Protein AF-A0A5C4W4Q2-F1 (afdb_monomer)

Organism: NCBI:txid2219224

Solvent-accessible surface area (backbone atoms only — not comparable to full-atom values): 17121 Å² total; per-residue (Å²): 131,69,84,85,73,40,44,34,45,68,56,47,51,42,55,69,70,58,78,49,59,73,70,58,32,53,52,50,44,52,53,47,51,49,31,63,73,34,73,90,32,44,30,98,62,47,50,54,53,57,42,50,51,50,42,32,52,52,28,44,76,69,68,39,45,71,60,28,47,52,54,37,54,49,31,57,76,70,64,52,68,39,91,85,56,42,50,58,36,56,40,18,21,54,33,32,65,72,67,40,47,71,60,13,52,52,45,40,51,48,39,54,73,72,68,62,56,49,53,63,39,32,49,52,38,19,51,30,27,39,78,65,69,36,52,69,59,14,47,50,42,30,54,56,43,25,56,49,29,45,77,70,69,37,53,72,45,22,55,57,38,47,57,60,46,54,50,52,39,49,76,71,65,42,72,76,64,74,72,71,77,64,86,57,68,34,67,75,57,88,88,66,69,36,38,19,81,38,64,44,68,72,34,40,53,51,39,37,73,76,40,46,83,62,30,52,80,55,27,93,44,70,66,47,27,48,24,51,53,37,41,53,37,54,50,33,46,75,73,74,44,55,36,29,34,24,58,54,51,51,69,62,52,50,49,50,47,70,78,44,75,81,54,90,55,58,64,64,58,54,69,68,37,74,74,40,66,81,42,58,40,72,63,73,82,58,58,77,38,68,22,78,82,67,76,72,42,38,18,62,81,45,56,55,59,55,54,64,59,92,125

Foldseek 3Di:
DPPVQADAPVLLVCLLVVVDDDPRNVVSLVSLVVVLVDVVRHDPHDDNLSSLVSSLVVCVVVVVLVVSLVSLVVCVVVVPADQPDGSLLVNLLSCVLVVVNVVSVVSLVVCVVVVNDFLSSLQSNLVSCVVSVNLVVSLVSLVVRLVVCVVVVNLVRSVVSLVVNQVSCVVVVNDRPPSPASPDLFDPDPDDFGEHEDEAQVLLVVCCVPPVVVSVVQNNHNLRNLLSVLQRQVVCVVVVTWYKYQYDDNVQLVVQCVVCVPDPDSVVVVVPPPVSVVRIDIQDPPQQDQHPSNPRHGVVVPSNVSNPPDD

Mean predicted aligned error: 15.96 Å

Nearest PDB structures (foldseek):
  6c9m-assembly1_A  TM=3.944E-01  e=2.933E-02  Homo sapiens
  3sf4-assembly1_A  TM=4.362E-01  e=6.704E-02  Homo sapiens
  3sf4-assembly3_C  TM=3.850E-01  e=4.543E-02  Homo sapiens
  6af0-assembly1_A  TM=3.203E-01  e=1.144E-01  Thermothelomyces thermophilus ATCC 42464
  8pkp-assembly1_O  TM=4.207E-01  e=2.883E-01  Homo sapiens

pLDDT: mean 82.1, std 14.52, range [30.02, 96.69]

Secondary structure (DSSP, 8-state):
--GGGSB-HHHHHHHHTT---HHHHHHHHHHHHHHHH-GGGB-TT--HHHHHHHHHHHHHHTT-HHHHHHHHHHHHHTT---TTS-HHHHHHHHHHHTT-HHHHHHHHHHHHHTT---HHHHHHHHHHHHHTT-HHHHHHHHHHHHHHHHHTT-HHHHHHHHHHHHHHHHHTT----S----S-S-B--SSS--EEEE--HHHHHHHHHH-HHHHHHH-SSHHHHHHHHHHHHHHHHHHT---EEEE--HHHHHHHHHH-TT-S-HHHHHHT-GGGGGG-EE----TTSBPTTS-SSBGGGTGGGTSS---

Structure (mmCIF, N/CA/C/O backbone):
data_AF-A0A5C4W4Q2-F1
#
_entry.id   AF-A0A5C4W4Q2-F1
#
loop_
_atom_site.group_PDB
_atom_site.id
_atom_site.type_symbol
_atom_site.label_atom_id
_atom_site.label_alt_id
_atom_site.label_comp_id
_atom_site.label_asym_id
_atom_site.label_entity_id
_atom_site.label_seq_id
_atom_site.pdbx_PDB_ins_code
_atom_site.Cartn_x
_atom_site.Cartn_y
_atom_site.Cartn_z
_atom_site.occupancy
_atom_site.B_iso_or_equiv
_atom_site.auth_seq_id
_atom_site.auth_comp_id
_atom_site.auth_asym_id
_atom_site.auth_atom_id
_atom_site.pdbx_PDB_model_num
ATOM 1 N N . MET A 1 1 ? 24.909 1.056 -36.116 1.00 47.06 1 MET A N 1
ATOM 2 C CA . MET A 1 1 ? 23.453 1.008 -35.876 1.00 47.06 1 MET A CA 1
ATOM 3 C C . MET A 1 1 ? 23.044 2.402 -35.449 1.00 47.06 1 MET A C 1
ATOM 5 O O . MET A 1 1 ? 23.656 2.933 -34.534 1.00 47.06 1 MET A O 1
ATOM 9 N N . THR A 1 2 ? 22.157 3.051 -36.197 1.00 41.31 2 THR A N 1
ATOM 10 C CA . THR A 1 2 ? 21.644 4.389 -35.868 1.00 41.31 2 THR A CA 1
ATOM 11 C C . THR A 1 2 ? 20.906 4.341 -34.529 1.00 41.31 2 THR A C 1
ATOM 13 O O . THR A 1 2 ? 20.242 3.351 -34.227 1.00 41.31 2 THR A O 1
ATOM 16 N N . SER A 1 3 ? 21.038 5.401 -33.727 1.00 51.25 3 SER A N 1
ATOM 17 C CA . SER A 1 3 ? 20.489 5.504 -32.364 1.00 51.25 3 SER A CA 1
ATOM 18 C C . SER A 1 3 ? 18.958 5.344 -32.282 1.00 51.25 3 SER A C 1
ATOM 20 O O . SER A 1 3 ? 18.440 5.164 -31.187 1.00 51.25 3 SER A O 1
ATOM 22 N N . ASP A 1 4 ? 18.261 5.352 -33.426 1.00 61.88 4 ASP A N 1
ATOM 23 C CA . ASP A 1 4 ? 16.806 5.182 -33.577 1.00 61.88 4 ASP A CA 1
ATOM 24 C C . ASP A 1 4 ? 16.279 3.764 -33.289 1.00 61.88 4 ASP A C 1
ATOM 26 O O . ASP A 1 4 ? 15.079 3.587 -33.095 1.00 61.88 4 ASP A O 1
ATOM 30 N N . ASN A 1 5 ? 17.141 2.739 -33.256 1.00 79.50 5 ASN A N 1
ATOM 31 C CA . ASN A 1 5 ? 16.696 1.348 -33.069 1.00 79.50 5 ASN A CA 1
ATOM 32 C C . ASN A 1 5 ? 16.816 0.828 -31.628 1.00 79.50 5 ASN A C 1
ATOM 34 O O . ASN A 1 5 ? 16.321 -0.262 -31.335 1.00 79.50 5 ASN A O 1
ATOM 38 N N . LEU A 1 6 ? 17.462 1.572 -30.727 1.00 92.94 6 LEU A N 1
ATOM 39 C CA . LEU A 1 6 ? 17.622 1.162 -29.329 1.00 92.94 6 LEU A CA 1
ATOM 40 C C . LEU A 1 6 ? 16.335 1.416 -28.541 1.00 92.94 6 LEU A C 1
ATOM 42 O O . LEU A 1 6 ? 15.623 2.374 -28.818 1.00 92.94 6 LEU A O 1
ATOM 46 N N . VAL A 1 7 ? 16.018 0.556 -27.578 1.00 94.50 7 VAL A N 1
ATOM 47 C CA . VAL A 1 7 ? 14.874 0.725 -26.672 1.00 94.50 7 VAL A CA 1
ATOM 48 C C . VAL A 1 7 ? 15.327 1.495 -25.442 1.00 94.50 7 VAL A C 1
ATOM 50 O O . VAL A 1 7 ? 16.205 1.040 -24.711 1.00 94.50 7 VAL A O 1
ATOM 53 N N . THR A 1 8 ? 14.722 2.650 -25.215 1.00 94.56 8 THR A N 1
ATOM 54 C CA . THR A 1 8 ? 15.001 3.555 -24.094 1.00 94.56 8 THR A CA 1
ATOM 55 C C . THR A 1 8 ? 13.934 3.446 -23.008 1.00 94.56 8 THR A C 1
ATOM 57 O O . THR A 1 8 ? 12.913 2.770 -23.183 1.00 94.56 8 THR A O 1
ATOM 60 N N . ARG A 1 9 ? 14.120 4.148 -21.884 1.00 91.81 9 ARG A N 1
ATOM 61 C CA . ARG A 1 9 ? 13.073 4.258 -20.858 1.00 91.81 9 ARG A CA 1
ATOM 62 C C . ARG A 1 9 ? 11.791 4.879 -21.410 1.00 91.81 9 ARG A C 1
ATOM 64 O O . ARG A 1 9 ? 10.705 4.400 -21.101 1.00 91.81 9 ARG A O 1
ATOM 71 N N . VAL A 1 10 ? 11.923 5.891 -22.265 1.00 90.44 10 VAL A N 1
ATOM 72 C CA . VAL A 1 10 ? 10.795 6.606 -22.881 1.00 90.44 10 VAL A CA 1
ATOM 73 C C . VAL A 1 10 ? 9.946 5.685 -23.759 1.00 90.44 10 VAL A C 1
ATOM 75 O O . VAL A 1 10 ? 8.718 5.808 -23.774 1.00 90.44 10 VAL A O 1
ATOM 78 N N . ASP A 1 11 ? 10.579 4.745 -24.465 1.00 91.25 11 ASP A N 1
ATOM 79 C CA . ASP A 1 11 ? 9.867 3.738 -25.259 1.00 91.25 11 ASP A CA 1
ATOM 80 C C . ASP A 1 11 ? 9.038 2.811 -24.356 1.00 91.25 11 ASP A C 1
ATOM 82 O O . ASP A 1 11 ? 7.865 2.556 -24.639 1.00 91.25 11 ASP A O 1
ATOM 86 N N . ILE A 1 12 ? 9.621 2.355 -23.238 1.00 92.56 12 ILE A N 1
ATOM 87 C CA . ILE A 1 12 ? 8.934 1.498 -22.260 1.00 92.56 12 ILE A CA 1
ATOM 88 C C . ILE A 1 12 ? 7.777 2.256 -21.593 1.00 92.56 12 ILE A C 1
ATOM 90 O O . ILE A 1 12 ? 6.675 1.719 -21.504 1.00 92.56 12 ILE A O 1
ATOM 94 N N . ASP A 1 13 ? 7.992 3.507 -21.170 1.00 88.75 13 ASP A N 1
ATOM 95 C CA . ASP A 1 13 ? 6.950 4.348 -20.568 1.00 88.75 13 ASP A CA 1
ATOM 96 C C . ASP A 1 13 ? 5.807 4.607 -21.567 1.00 88.75 13 ASP A C 1
ATOM 98 O O . ASP A 1 13 ? 4.634 4.544 -21.206 1.00 88.75 13 ASP A O 1
ATOM 102 N N . SER A 1 14 ? 6.124 4.848 -22.845 1.00 87.25 14 SER A N 1
ATOM 103 C CA . SER A 1 14 ? 5.113 5.055 -23.892 1.00 87.25 14 SER A CA 1
ATOM 104 C C . SER A 1 14 ? 4.259 3.809 -24.119 1.00 87.25 14 SER A C 1
ATOM 106 O O . SER A 1 14 ? 3.045 3.926 -24.307 1.00 87.25 14 SER A O 1
ATOM 108 N N . LEU A 1 15 ? 4.874 2.625 -24.057 1.00 87.94 15 LEU A N 1
ATOM 109 C CA . LEU A 1 15 ? 4.155 1.358 -24.090 1.00 87.94 15 LEU A CA 1
ATOM 110 C C . LEU A 1 15 ? 3.283 1.180 -22.838 1.00 87.94 15 LEU A C 1
ATOM 112 O O . LEU A 1 15 ? 2.089 0.921 -22.971 1.00 87.94 15 LEU A O 1
ATOM 116 N N . GLY A 1 16 ? 3.838 1.390 -21.641 1.00 80.94 16 GLY A N 1
ATOM 117 C CA . GLY A 1 16 ? 3.118 1.265 -20.368 1.00 80.94 16 GLY A CA 1
ATOM 118 C C . GLY A 1 16 ? 1.940 2.237 -20.216 1.00 80.94 16 GLY A C 1
ATOM 119 O O . GLY A 1 16 ? 0.928 1.886 -19.622 1.00 80.94 16 GLY A O 1
ATOM 120 N N . MET A 1 17 ? 2.023 3.432 -20.809 1.00 80.81 17 MET A N 1
ATOM 121 C CA . MET A 1 17 ? 0.925 4.410 -20.850 1.00 80.81 17 MET A CA 1
ATOM 122 C C . MET A 1 17 ? -0.171 4.073 -21.877 1.00 80.81 17 MET A C 1
ATOM 124 O O . MET A 1 17 ? -1.108 4.853 -22.038 1.00 80.81 17 MET A O 1
ATOM 128 N N . GLY A 1 18 ? -0.058 2.958 -22.608 1.00 80.31 18 GLY A N 1
ATOM 129 C CA . GLY A 1 18 ? -1.069 2.538 -23.580 1.00 80.31 18 GLY A CA 1
ATOM 130 C C . GLY A 1 18 ? -1.156 3.440 -24.814 1.00 80.31 18 GLY A C 1
ATOM 131 O O . GLY A 1 18 ? -2.222 3.563 -25.411 1.00 80.31 18 GLY A O 1
ATOM 132 N N . ARG A 1 19 ? -0.051 4.085 -25.219 1.00 77.50 19 ARG A N 1
ATOM 133 C CA . ARG A 1 19 ? -0.029 4.980 -26.396 1.00 77.50 19 ARG A CA 1
ATOM 134 C C . ARG A 1 19 ? -0.141 4.251 -27.739 1.00 77.50 19 ARG A C 1
ATOM 136 O O . ARG A 1 19 ? -0.280 4.907 -28.766 1.00 77.50 19 ARG A O 1
ATOM 143 N N . PHE A 1 20 ? -0.078 2.922 -27.731 1.00 79.12 20 PHE A N 1
ATOM 144 C CA . PHE A 1 20 ? -0.176 2.072 -28.914 1.00 79.12 20 PHE A CA 1
ATOM 145 C C . PHE A 1 20 ? -1.441 1.215 -28.863 1.00 79.12 20 PHE A C 1
ATOM 147 O O . PHE A 1 20 ? -1.883 0.807 -27.788 1.00 79.12 20 PHE A O 1
ATOM 154 N N . SER A 1 21 ? -1.985 0.870 -30.030 1.00 79.69 21 SER A N 1
ATOM 155 C CA . SER A 1 21 ? -3.141 -0.025 -30.144 1.00 79.69 21 SER A CA 1
ATOM 156 C C . SER A 1 21 ? -2.949 -1.060 -31.255 1.00 79.69 21 SER A C 1
ATOM 158 O O . SER A 1 21 ? -2.137 -0.871 -32.162 1.00 79.69 21 SER A O 1
ATOM 160 N N . GLY A 1 22 ? -3.666 -2.185 -31.164 1.00 86.00 22 GLY A N 1
ATOM 161 C CA . GLY A 1 22 ? -3.634 -3.248 -32.173 1.00 86.00 22 GLY A CA 1
ATOM 162 C C . GLY A 1 22 ? -2.216 -3.709 -32.529 1.00 86.00 22 GLY A C 1
ATOM 163 O O . GLY A 1 22 ? -1.395 -3.976 -31.653 1.00 86.00 22 GLY A O 1
ATOM 164 N N . THR A 1 23 ? -1.915 -3.755 -33.827 1.00 88.50 23 THR A N 1
ATOM 165 C CA . THR A 1 23 ? -0.632 -4.236 -34.363 1.00 88.50 23 THR A CA 1
ATOM 166 C C . THR A 1 23 ? 0.569 -3.382 -33.957 1.00 88.50 23 THR A C 1
ATOM 168 O O . THR A 1 23 ? 1.680 -3.899 -33.867 1.00 88.50 23 THR A O 1
ATOM 171 N N . GLU A 1 24 ? 0.376 -2.084 -33.706 1.00 87.12 24 GLU A N 1
ATOM 172 C CA . GLU A 1 24 ? 1.461 -1.198 -33.261 1.00 87.12 24 GLU A CA 1
ATOM 173 C C . GLU A 1 24 ? 1.906 -1.547 -31.842 1.00 87.12 24 GLU A C 1
ATOM 175 O O . GLU A 1 24 ? 3.101 -1.597 -31.552 1.00 87.12 24 GLU A O 1
ATOM 180 N N . ARG A 1 25 ? 0.941 -1.860 -30.970 1.00 90.38 25 ARG A N 1
ATOM 181 C CA . ARG A 1 25 ? 1.210 -2.327 -29.608 1.00 90.38 25 ARG A CA 1
ATOM 182 C C . ARG A 1 25 ? 1.940 -3.664 -29.641 1.00 90.38 25 ARG A C 1
ATOM 184 O O . ARG A 1 25 ? 2.934 -3.815 -28.943 1.00 90.38 25 ARG A O 1
ATOM 191 N N . ASP A 1 26 ? 1.512 -4.594 -30.490 1.00 89.62 26 ASP A N 1
ATOM 192 C CA . ASP A 1 26 ? 2.160 -5.904 -30.616 1.00 89.62 26 ASP A CA 1
ATOM 193 C C . ASP A 1 26 ? 3.623 -5.774 -31.081 1.00 89.62 26 ASP A C 1
ATOM 195 O O . ASP A 1 26 ? 4.515 -6.432 -30.538 1.00 89.62 26 ASP A O 1
ATOM 199 N N . ALA A 1 27 ? 3.896 -4.876 -32.036 1.00 91.31 27 ALA A N 1
ATOM 200 C CA . ALA A 1 27 ? 5.253 -4.574 -32.486 1.00 91.31 27 ALA A CA 1
ATOM 201 C C . ALA A 1 27 ? 6.100 -3.911 -31.384 1.00 91.31 27 ALA A C 1
ATOM 203 O O . ALA A 1 27 ? 7.266 -4.270 -31.202 1.00 91.31 27 ALA A O 1
ATOM 204 N N . ALA A 1 28 ? 5.520 -2.982 -30.618 1.00 91.88 28 ALA A N 1
ATOM 205 C CA . ALA A 1 28 ? 6.187 -2.341 -29.488 1.00 91.88 28 ALA A CA 1
ATOM 206 C C . ALA A 1 28 ? 6.522 -3.348 -28.372 1.00 91.88 28 ALA A C 1
ATOM 208 O O . ALA A 1 28 ? 7.656 -3.372 -27.894 1.00 91.88 28 ALA A O 1
ATOM 209 N N . VAL A 1 29 ? 5.586 -4.236 -28.014 1.00 93.56 29 VAL A N 1
ATOM 210 C CA . VAL A 1 29 ? 5.811 -5.321 -27.041 1.00 93.56 29 VAL A CA 1
ATOM 211 C C . VAL A 1 29 ? 6.924 -6.253 -27.520 1.00 93.56 29 VAL A C 1
ATOM 213 O O . VAL A 1 29 ? 7.834 -6.562 -26.752 1.00 93.56 29 VAL A O 1
ATOM 216 N N . ALA A 1 30 ? 6.909 -6.663 -28.793 1.00 93.81 30 ALA A N 1
ATOM 217 C CA . ALA A 1 30 ? 7.957 -7.511 -29.363 1.00 93.81 30 ALA A CA 1
ATOM 218 C C . ALA A 1 30 ? 9.339 -6.839 -29.323 1.00 93.81 30 ALA A C 1
ATOM 220 O O . ALA A 1 30 ? 10.330 -7.485 -28.983 1.00 93.81 30 ALA A O 1
ATOM 221 N N . ARG A 1 31 ? 9.407 -5.534 -29.613 1.00 94.50 31 ARG A N 1
ATOM 222 C CA . ARG A 1 31 ? 10.646 -4.749 -29.533 1.00 94.50 31 ARG A CA 1
ATOM 223 C C . ARG A 1 31 ? 11.168 -4.660 -28.095 1.00 94.50 31 ARG A C 1
ATOM 225 O O . ARG A 1 31 ? 12.364 -4.842 -27.876 1.00 94.50 31 ARG A O 1
ATOM 232 N N . VAL A 1 32 ? 10.291 -4.431 -27.115 1.00 95.19 32 VAL A N 1
ATOM 233 C CA . VAL A 1 32 ? 10.665 -4.407 -25.690 1.00 95.19 32 VAL A CA 1
ATOM 234 C C . VAL A 1 32 ? 11.155 -5.780 -25.226 1.00 95.19 32 VAL A C 1
ATOM 236 O O . VAL A 1 32 ? 12.206 -5.854 -24.593 1.00 95.19 32 VAL A O 1
ATOM 239 N N . LEU A 1 33 ? 10.470 -6.870 -25.590 1.00 94.75 33 LEU A N 1
ATOM 240 C CA . LEU A 1 33 ? 10.911 -8.238 -25.282 1.00 94.75 33 LEU A CA 1
ATOM 241 C C . LEU A 1 33 ? 12.287 -8.549 -25.883 1.00 94.75 33 LEU A C 1
ATOM 243 O O . LEU A 1 33 ? 13.156 -9.064 -25.183 1.00 94.75 33 LEU A O 1
ATOM 247 N N . ALA A 1 34 ? 12.525 -8.163 -27.139 1.00 95.12 34 ALA A N 1
ATOM 248 C CA . ALA A 1 34 ? 13.833 -8.327 -27.765 1.00 95.12 34 ALA A CA 1
ATOM 249 C C . ALA A 1 34 ? 14.935 -7.572 -27.000 1.00 95.12 34 ALA A C 1
ATOM 251 O O . ALA A 1 34 ? 16.019 -8.110 -26.815 1.00 95.12 34 ALA A O 1
ATOM 252 N N . ALA A 1 35 ? 14.663 -6.365 -26.489 1.00 95.38 35 ALA A N 1
ATOM 253 C CA . ALA A 1 35 ? 15.620 -5.619 -25.667 1.00 95.38 35 ALA A CA 1
ATOM 254 C C . ALA A 1 35 ? 15.789 -6.183 -24.243 1.00 95.38 35 ALA A C 1
ATOM 256 O O . ALA A 1 35 ? 16.862 -6.060 -23.644 1.00 95.38 35 ALA A O 1
ATOM 257 N N . VAL A 1 36 ? 14.767 -6.843 -23.687 1.00 93.62 36 VAL A N 1
ATOM 258 C CA . VAL A 1 36 ? 14.908 -7.622 -22.444 1.00 93.62 36 VAL A CA 1
ATOM 259 C C . VAL A 1 36 ? 15.909 -8.766 -22.645 1.00 93.62 36 VAL A C 1
ATOM 261 O O . VAL A 1 36 ? 16.722 -9.012 -21.744 1.00 93.62 36 VAL A O 1
ATOM 264 N N . ASP A 1 37 ? 15.908 -9.393 -23.821 1.00 91.81 37 ASP A N 1
ATOM 265 C CA . ASP A 1 37 ? 16.767 -10.528 -24.177 1.00 91.81 37 ASP A CA 1
ATOM 266 C C . ASP A 1 37 ? 18.175 -10.108 -24.612 1.00 91.81 37 ASP A C 1
ATOM 268 O O . ASP A 1 37 ? 19.162 -10.654 -24.121 1.00 91.81 37 ASP A O 1
ATOM 272 N N . ASP A 1 38 ? 18.281 -9.105 -25.481 1.00 93.69 38 ASP A N 1
ATOM 273 C CA . ASP A 1 38 ? 19.531 -8.693 -26.113 1.00 93.69 38 ASP A CA 1
ATOM 274 C C . ASP A 1 38 ? 20.006 -7.321 -25.594 1.00 93.69 38 ASP A C 1
ATOM 276 O O . ASP A 1 38 ? 19.393 -6.287 -25.886 1.00 93.69 38 ASP A O 1
ATOM 280 N N . PRO A 1 39 ? 21.128 -7.269 -24.848 1.00 93.38 39 PRO A N 1
ATOM 281 C CA . PRO A 1 39 ? 21.738 -6.017 -24.419 1.00 93.38 39 PRO A CA 1
ATOM 282 C C . PRO A 1 39 ? 22.094 -5.054 -25.556 1.00 93.38 39 PRO A C 1
ATOM 284 O O . PRO A 1 39 ? 22.104 -3.847 -25.322 1.00 93.38 39 PRO A O 1
ATOM 287 N N . ALA A 1 40 ? 22.361 -5.546 -26.771 1.00 94.81 40 ALA A N 1
ATOM 288 C CA . ALA A 1 40 ? 22.714 -4.710 -27.919 1.00 94.81 40 ALA A CA 1
ATOM 289 C C . ALA A 1 40 ? 21.551 -3.833 -28.412 1.00 94.81 40 ALA A C 1
ATOM 291 O O . ALA A 1 40 ? 21.775 -2.871 -29.146 1.00 94.81 40 ALA A O 1
ATOM 292 N N . LEU A 1 41 ? 20.318 -4.145 -28.001 1.00 95.69 41 LEU A N 1
ATOM 293 C CA . LEU A 1 41 ? 19.113 -3.393 -28.345 1.00 95.69 41 LEU A CA 1
ATOM 294 C C . LEU A 1 41 ? 18.721 -2.367 -27.271 1.00 95.69 41 LEU A C 1
ATOM 296 O O . LEU A 1 41 ? 17.694 -1.705 -27.408 1.00 95.69 41 LEU A O 1
ATOM 300 N N . ARG A 1 42 ? 19.511 -2.219 -26.201 1.00 95.69 42 ARG A N 1
ATOM 301 C CA . ARG A 1 42 ? 19.195 -1.348 -25.061 1.00 95.69 42 ARG A CA 1
ATOM 302 C C . ARG A 1 42 ? 19.785 0.048 -25.239 1.00 95.69 42 ARG A C 1
ATOM 304 O O . ARG A 1 42 ? 20.969 0.207 -25.527 1.00 95.69 42 ARG A O 1
ATOM 311 N N . GLY A 1 43 ? 18.956 1.061 -25.022 1.00 94.31 43 GLY A N 1
ATOM 312 C CA . GLY A 1 43 ? 19.387 2.437 -24.814 1.00 94.31 43 GLY A CA 1
ATOM 313 C C . GLY A 1 43 ? 20.085 2.605 -23.462 1.00 94.31 43 GLY A C 1
ATOM 314 O O . GLY A 1 43 ? 20.003 1.739 -22.590 1.00 94.31 43 GLY A O 1
ATOM 315 N N . GLY A 1 44 ? 20.779 3.732 -23.279 1.00 90.50 44 GLY A N 1
ATOM 316 C CA . GLY A 1 44 ? 21.580 3.986 -22.073 1.00 90.50 44 GLY A CA 1
ATOM 317 C C . GLY A 1 44 ? 20.776 4.063 -20.767 1.00 90.50 44 GLY A C 1
ATOM 318 O O . GLY A 1 44 ? 21.337 3.847 -19.699 1.00 90.50 44 GLY A O 1
ATOM 319 N N . ASP A 1 45 ? 19.476 4.337 -20.849 1.00 92.06 45 ASP A N 1
ATOM 320 C CA . ASP A 1 45 ? 18.537 4.461 -19.729 1.00 92.06 45 ASP A CA 1
ATOM 321 C C . ASP A 1 45 ? 17.586 3.254 -19.594 1.00 92.06 45 ASP A C 1
ATOM 323 O O . ASP A 1 45 ? 16.600 3.314 -18.859 1.00 92.06 45 ASP A O 1
ATOM 327 N N . PHE A 1 46 ? 17.853 2.149 -20.299 1.00 93.88 46 PHE A N 1
ATOM 328 C CA . PHE A 1 46 ? 16.981 0.977 -20.300 1.00 93.88 46 PHE A CA 1
ATOM 329 C C . PHE A 1 46 ? 16.867 0.330 -18.908 1.00 93.88 46 PHE A C 1
ATOM 331 O O . PHE A 1 46 ? 17.825 -0.233 -18.373 1.00 93.88 46 PHE A O 1
ATOM 338 N N . ASP A 1 47 ? 15.656 0.337 -18.349 1.00 90.69 47 ASP A N 1
ATOM 339 C CA . ASP A 1 47 ? 15.312 -0.346 -17.098 1.00 90.69 47 ASP A CA 1
ATOM 340 C C . ASP A 1 47 ? 14.787 -1.754 -17.415 1.00 90.69 47 ASP A C 1
ATOM 342 O O . ASP A 1 47 ? 13.609 -1.947 -17.723 1.00 90.69 47 ASP A O 1
ATOM 346 N N . ARG A 1 48 ? 15.687 -2.746 -17.369 1.00 91.94 48 ARG A N 1
ATOM 347 C CA . ARG A 1 48 ? 15.374 -4.145 -17.703 1.00 91.94 48 ARG A CA 1
ATOM 348 C C . ARG A 1 48 ? 14.271 -4.745 -16.817 1.00 91.94 48 ARG A C 1
ATOM 350 O O . ARG A 1 48 ? 13.356 -5.339 -17.389 1.00 91.94 48 ARG A O 1
ATOM 357 N N . PRO A 1 49 ? 14.306 -4.614 -15.474 1.00 89.31 49 PRO A N 1
ATOM 358 C CA . PRO A 1 49 ? 13.198 -5.065 -14.637 1.00 89.31 49 PRO A CA 1
ATOM 359 C C . PRO A 1 49 ? 11.855 -4.420 -15.001 1.00 89.31 49 PRO A C 1
ATOM 361 O O . PRO A 1 49 ? 10.849 -5.119 -15.073 1.00 89.31 49 PRO A O 1
ATOM 364 N N . TYR A 1 50 ? 11.816 -3.112 -15.278 1.00 88.69 50 TYR A N 1
ATOM 365 C CA . TYR A 1 50 ? 10.566 -2.457 -15.672 1.00 88.69 50 TYR A CA 1
ATOM 366 C C . TYR A 1 50 ? 10.053 -2.910 -17.040 1.00 88.69 50 TYR A C 1
ATOM 368 O O . TYR A 1 50 ? 8.868 -3.207 -17.175 1.00 88.69 50 TYR A O 1
ATOM 376 N N . ALA A 1 51 ? 10.939 -3.006 -18.034 1.00 93.25 51 ALA A N 1
ATOM 377 C CA . ALA A 1 51 ? 10.612 -3.505 -19.368 1.00 93.25 51 ALA A CA 1
ATOM 378 C C . ALA A 1 51 ? 9.957 -4.891 -19.311 1.00 93.25 51 ALA A C 1
ATOM 380 O O . ALA A 1 51 ? 8.961 -5.143 -19.989 1.00 93.25 51 ALA A O 1
ATOM 381 N N . LEU A 1 52 ? 10.500 -5.772 -18.464 1.00 93.88 52 LEU A N 1
ATOM 382 C CA . LEU A 1 52 ? 9.974 -7.112 -18.243 1.00 93.88 52 LEU A CA 1
ATOM 383 C C . LEU A 1 52 ? 8.560 -7.083 -17.649 1.00 93.88 52 LEU A C 1
ATOM 385 O O . LEU A 1 52 ? 7.698 -7.814 -18.130 1.00 93.88 52 LEU A O 1
ATOM 389 N N . MET A 1 53 ? 8.312 -6.227 -16.654 1.00 90.38 53 MET A N 1
ATOM 390 C CA . MET A 1 53 ? 6.986 -6.074 -16.041 1.00 90.38 53 MET A CA 1
ATOM 391 C C . MET A 1 53 ? 5.949 -5.543 -17.035 1.00 90.38 53 MET A C 1
ATOM 393 O O . MET A 1 53 ? 4.892 -6.146 -17.182 1.00 90.38 53 MET A O 1
ATOM 397 N N . VAL A 1 54 ? 6.279 -4.490 -17.790 1.00 91.62 54 VAL A N 1
ATOM 398 C CA . VAL A 1 54 ? 5.376 -3.938 -18.816 1.00 91.62 54 VAL A CA 1
ATOM 399 C C . VAL A 1 54 ? 5.060 -4.989 -19.882 1.00 91.62 54 VAL A C 1
ATOM 401 O O . VAL A 1 54 ? 3.902 -5.178 -20.246 1.00 91.62 54 VAL A O 1
ATOM 404 N N . ALA A 1 55 ? 6.068 -5.719 -20.367 1.00 93.69 55 ALA A N 1
ATOM 405 C CA . ALA A 1 55 ? 5.846 -6.790 -21.334 1.00 93.69 55 ALA A CA 1
ATOM 406 C C . ALA A 1 55 ? 4.982 -7.926 -20.757 1.00 93.69 55 ALA A C 1
ATOM 408 O O . ALA A 1 55 ? 4.120 -8.451 -21.461 1.00 93.69 55 ALA A O 1
ATOM 409 N N . CYS A 1 56 ? 5.182 -8.286 -19.485 1.00 93.19 56 CYS A N 1
ATOM 410 C CA . CYS A 1 56 ? 4.356 -9.262 -18.777 1.00 93.19 56 CYS A CA 1
ATOM 411 C C . CYS A 1 56 ? 2.882 -8.835 -18.724 1.00 93.19 56 CYS A C 1
ATOM 413 O O . CYS A 1 56 ? 2.011 -9.650 -19.022 1.00 93.19 56 CYS A O 1
ATOM 415 N N . ASP A 1 57 ? 2.601 -7.572 -18.397 1.00 90.12 57 ASP A N 1
ATOM 416 C CA . ASP A 1 57 ? 1.232 -7.052 -18.318 1.00 90.12 57 ASP A CA 1
ATOM 417 C C . ASP A 1 57 ? 0.521 -7.147 -19.675 1.00 90.12 57 ASP A C 1
ATOM 419 O O . ASP A 1 57 ? -0.603 -7.641 -19.756 1.00 90.12 57 ASP A O 1
ATOM 423 N N . PHE A 1 58 ? 1.199 -6.784 -20.769 1.00 91.88 58 PHE A N 1
ATOM 424 C CA . PHE A 1 58 ? 0.627 -6.923 -22.111 1.00 91.88 58 PHE A CA 1
ATOM 425 C C . PHE A 1 58 ? 0.439 -8.381 -22.545 1.00 91.88 58 PHE A C 1
ATOM 427 O O . PHE A 1 58 ? -0.545 -8.691 -23.217 1.00 91.88 58 PHE A O 1
ATOM 434 N N . LEU A 1 59 ? 1.338 -9.291 -22.155 1.00 92.19 59 LEU A N 1
ATOM 435 C CA . LEU A 1 59 ? 1.152 -10.722 -22.401 1.00 92.19 59 LEU A CA 1
ATOM 436 C C . LEU A 1 59 ? -0.084 -11.264 -21.666 1.00 92.19 59 LEU A C 1
ATOM 438 O O . LEU A 1 59 ? -0.834 -12.033 -22.265 1.00 92.19 59 LEU A O 1
ATOM 442 N N . GLU A 1 60 ? -0.329 -10.855 -20.415 1.00 89.81 60 GLU A N 1
ATOM 443 C CA . GLU A 1 60 ? -1.556 -11.219 -19.687 1.00 89.81 60 GLU A CA 1
ATOM 444 C C . GLU A 1 60 ? -2.802 -10.626 -20.358 1.00 89.81 60 GLU A C 1
ATOM 446 O O . GLU A 1 60 ? -3.748 -11.366 -20.620 1.00 89.81 60 GLU A O 1
ATOM 451 N N . MET A 1 61 ? -2.790 -9.331 -20.707 1.00 88.62 61 MET A N 1
ATOM 452 C CA . MET A 1 61 ? -3.913 -8.660 -21.386 1.00 88.62 61 MET A CA 1
ATOM 453 C C . MET A 1 61 ? -4.292 -9.330 -22.714 1.00 88.62 61 MET A C 1
ATOM 455 O O . MET A 1 61 ? -5.463 -9.366 -23.083 1.00 88.62 61 MET A O 1
ATOM 459 N N . ASP A 1 62 ? -3.308 -9.878 -23.426 1.00 89.88 62 ASP A N 1
ATOM 460 C CA . ASP A 1 62 ? -3.500 -10.619 -24.676 1.00 89.88 62 ASP A CA 1
ATOM 461 C C . ASP A 1 62 ? -3.925 -12.085 -24.467 1.00 89.88 62 ASP A C 1
ATOM 463 O O . ASP A 1 62 ? -4.022 -12.846 -25.433 1.00 89.88 62 ASP A O 1
ATOM 467 N N . GLY A 1 63 ? -4.114 -12.524 -23.219 1.00 90.31 63 GLY A N 1
ATOM 468 C CA . GLY A 1 63 ? -4.427 -13.910 -22.868 1.00 90.31 63 GLY A CA 1
ATOM 469 C C . GLY A 1 63 ? -3.253 -14.884 -23.028 1.00 90.31 63 GLY A C 1
ATOM 470 O O . GLY A 1 63 ? -3.431 -16.094 -22.905 1.00 90.31 63 GLY A O 1
ATOM 471 N N . LYS A 1 64 ? -2.032 -14.394 -23.273 1.00 93.25 64 LYS A N 1
ATOM 472 C CA . LYS A 1 64 ? -0.805 -15.196 -23.444 1.00 93.25 64 LYS A CA 1
ATOM 473 C C . LYS A 1 64 ? -0.147 -15.492 -22.088 1.00 93.25 64 LYS A C 1
ATOM 475 O O . LYS A 1 64 ? 1.065 -15.331 -21.931 1.00 93.25 64 LYS A O 1
ATOM 480 N N . VAL A 1 65 ? -0.947 -15.930 -21.113 1.00 94.00 65 VAL A N 1
ATOM 481 C CA . VAL A 1 65 ? -0.538 -16.084 -19.704 1.00 94.00 65 VAL A CA 1
ATOM 482 C C . VAL A 1 65 ? 0.652 -17.036 -19.545 1.00 94.00 65 VAL A C 1
ATOM 484 O O . VAL A 1 65 ? 1.588 -16.719 -18.818 1.00 94.00 65 VAL A O 1
ATOM 487 N N . ASP A 1 66 ? 0.696 -18.142 -20.292 1.00 94.56 66 ASP A N 1
ATOM 488 C CA . ASP A 1 66 ? 1.809 -19.102 -20.210 1.00 94.56 66 ASP A CA 1
ATOM 489 C C . ASP A 1 66 ? 3.160 -18.474 -20.585 1.00 94.56 66 ASP A C 1
ATOM 491 O O . ASP A 1 66 ? 4.179 -18.745 -19.947 1.00 94.56 66 ASP A O 1
ATOM 495 N N . ARG A 1 67 ? 3.173 -17.564 -21.571 1.00 94.12 67 ARG A N 1
ATOM 496 C CA . ARG A 1 67 ? 4.392 -16.833 -21.952 1.00 94.12 67 ARG A CA 1
ATOM 497 C C . ARG A 1 67 ? 4.792 -15.809 -20.893 1.00 94.12 67 ARG A C 1
ATOM 499 O O . ARG A 1 67 ? 5.984 -15.606 -20.676 1.00 94.12 67 ARG A O 1
ATOM 506 N N . ALA A 1 68 ? 3.822 -15.175 -20.233 1.00 95.94 68 ALA A N 1
ATOM 507 C CA . ALA A 1 68 ? 4.088 -14.273 -19.112 1.00 95.94 68 ALA A CA 1
ATOM 508 C C . ALA A 1 68 ? 4.719 -15.032 -17.928 1.00 95.94 68 ALA A C 1
ATOM 510 O O . ALA A 1 68 ? 5.717 -14.587 -17.360 1.00 95.94 68 ALA A O 1
ATOM 511 N N . VAL A 1 69 ? 4.203 -16.224 -17.611 1.00 96.44 69 VAL A N 1
ATOM 512 C CA . VAL A 1 69 ? 4.759 -17.113 -16.579 1.00 96.44 69 VAL A CA 1
ATOM 513 C C . VAL A 1 69 ? 6.188 -17.544 -16.923 1.00 96.44 69 VAL A C 1
ATOM 515 O O . VAL A 1 69 ? 7.070 -17.461 -16.068 1.00 96.44 69 VAL A O 1
ATOM 518 N N . GLU A 1 70 ? 6.450 -17.964 -18.163 1.00 95.38 70 GLU A N 1
ATOM 519 C CA . GLU A 1 70 ? 7.800 -18.327 -18.619 1.00 95.38 70 GLU A CA 1
ATOM 520 C C . GLU A 1 70 ? 8.782 -17.151 -18.479 1.00 95.38 70 GLU A C 1
ATOM 522 O O . GLU A 1 70 ? 9.876 -17.309 -17.927 1.00 95.38 70 GLU A O 1
ATOM 527 N N . LEU A 1 71 ? 8.360 -15.953 -18.901 1.00 95.38 71 LEU A N 1
ATOM 528 C CA . LEU A 1 71 ? 9.152 -14.729 -18.800 1.00 95.38 71 LEU A CA 1
ATOM 529 C C . LEU A 1 71 ? 9.554 -14.424 -17.348 1.00 95.38 71 LEU A C 1
ATOM 531 O O . LEU A 1 71 ? 10.721 -14.130 -17.084 1.00 95.38 71 LEU A O 1
ATOM 535 N N . LEU A 1 72 ? 8.616 -14.531 -16.404 1.00 95.56 72 LEU A N 1
ATOM 536 C CA . LEU A 1 72 ? 8.865 -14.263 -14.985 1.00 95.56 72 LEU A CA 1
ATOM 537 C C . LEU A 1 72 ? 9.699 -15.360 -14.304 1.00 95.56 72 LEU A C 1
ATOM 539 O O . LEU A 1 72 ? 10.533 -15.058 -13.450 1.00 95.56 72 LEU A O 1
ATOM 543 N N . ARG A 1 73 ? 9.543 -16.633 -14.694 1.00 95.62 73 ARG A N 1
ATOM 544 C CA . ARG A 1 73 ? 10.407 -17.728 -14.204 1.00 95.62 73 ARG A CA 1
ATOM 545 C C . ARG A 1 73 ? 11.856 -17.544 -14.644 1.00 95.62 73 ARG A C 1
ATOM 547 O O . ARG A 1 73 ? 12.785 -17.775 -13.864 1.00 95.62 73 ARG A O 1
ATOM 554 N N . ARG A 1 74 ? 12.056 -17.096 -15.884 1.00 94.38 74 ARG A N 1
ATOM 555 C CA . ARG A 1 74 ? 13.384 -16.730 -16.375 1.00 94.38 74 ARG A CA 1
ATOM 556 C C . ARG A 1 74 ? 13.936 -15.524 -15.616 1.00 94.38 74 ARG A C 1
ATOM 558 O O . ARG A 1 74 ? 15.095 -15.560 -15.217 1.00 94.38 74 ARG A O 1
ATOM 565 N N . ALA A 1 75 ? 13.105 -14.513 -15.346 1.00 92.56 75 ALA A N 1
ATOM 566 C CA . ALA A 1 75 ? 13.490 -13.355 -14.536 1.00 92.56 75 ALA A CA 1
ATOM 567 C C . ALA A 1 75 ? 14.038 -13.762 -13.159 1.00 92.56 75 ALA A C 1
ATOM 569 O O . ALA A 1 75 ? 15.078 -13.253 -12.748 1.00 92.56 75 ALA A O 1
ATOM 570 N N . ASP A 1 76 ? 13.390 -14.716 -12.481 1.00 92.31 76 ASP A N 1
ATOM 571 C CA . ASP A 1 76 ? 13.873 -15.257 -11.203 1.00 92.31 76 ASP A CA 1
ATOM 572 C C . ASP A 1 76 ? 15.218 -15.975 -11.345 1.00 92.31 76 ASP A C 1
ATOM 574 O O . ASP A 1 76 ? 16.133 -15.742 -10.558 1.00 92.31 76 ASP A O 1
ATOM 578 N N . THR A 1 77 ? 15.361 -16.809 -12.381 1.00 93.50 77 THR A N 1
ATOM 579 C CA . THR A 1 77 ? 16.602 -17.557 -12.658 1.00 93.50 77 THR A CA 1
ATOM 580 C C . THR A 1 77 ? 17.779 -16.615 -12.915 1.00 93.50 77 THR A C 1
ATOM 582 O O . THR A 1 77 ? 18.895 -16.861 -12.466 1.00 93.50 77 THR A O 1
ATOM 585 N N . GLU A 1 78 ? 17.524 -15.507 -13.607 1.00 91.56 78 GLU A N 1
ATOM 586 C CA . GLU A 1 78 ? 18.503 -14.454 -13.879 1.00 91.56 78 GLU A CA 1
ATOM 587 C C . GLU A 1 78 ? 18.638 -13.437 -12.733 1.00 91.56 78 GLU A C 1
ATOM 589 O O . GLU A 1 78 ? 19.411 -12.483 -12.843 1.00 91.56 78 GLU A O 1
ATOM 594 N N . ASN A 1 79 ? 17.900 -13.628 -11.635 1.00 89.50 79 ASN A N 1
ATOM 595 C CA . ASN A 1 79 ? 17.857 -12.742 -10.476 1.00 89.50 79 ASN A CA 1
ATOM 596 C C . ASN A 1 79 ? 17.561 -11.272 -10.844 1.00 89.50 79 ASN A C 1
ATOM 598 O O . ASN A 1 79 ? 18.157 -10.341 -10.299 1.00 89.50 79 ASN A O 1
ATOM 602 N N . ILE A 1 80 ? 16.641 -11.059 -11.786 1.00 89.12 80 ILE A N 1
ATOM 603 C CA . ILE A 1 80 ? 16.136 -9.734 -12.152 1.00 89.12 80 ILE A CA 1
ATOM 604 C C . ILE A 1 80 ? 15.167 -9.287 -11.055 1.00 89.12 80 ILE A C 1
ATOM 606 O O . ILE A 1 80 ? 14.107 -9.882 -10.878 1.00 89.12 80 ILE A O 1
ATOM 610 N N . ARG A 1 81 ? 15.535 -8.233 -10.322 1.00 83.69 81 ARG A N 1
ATOM 611 C CA . ARG A 1 81 ? 14.778 -7.704 -9.176 1.00 83.69 81 ARG A CA 1
ATOM 612 C C . ARG A 1 81 ? 14.372 -6.259 -9.407 1.00 83.69 81 ARG A C 1
ATOM 614 O O . ARG A 1 81 ? 15.069 -5.526 -10.114 1.00 83.69 81 ARG A O 1
ATOM 621 N N . ARG A 1 82 ? 13.293 -5.825 -8.755 1.00 79.44 82 ARG A N 1
ATOM 622 C CA . ARG A 1 82 ? 12.882 -4.418 -8.759 1.00 79.44 82 ARG A CA 1
ATOM 623 C C . ARG A 1 82 ? 12.272 -4.032 -7.424 1.00 79.44 82 ARG A C 1
ATOM 625 O O . ARG A 1 82 ? 11.308 -4.630 -6.968 1.00 79.44 82 ARG A O 1
ATOM 632 N N . ARG A 1 83 ? 12.813 -2.973 -6.825 1.00 65.69 83 ARG A N 1
ATOM 633 C CA . ARG A 1 83 ? 12.213 -2.363 -5.638 1.00 65.69 83 ARG A CA 1
ATOM 634 C C . ARG A 1 83 ? 10.824 -1.809 -6.000 1.00 65.69 83 ARG A C 1
ATOM 636 O O . ARG A 1 83 ? 10.690 -1.145 -7.027 1.00 65.69 83 ARG A O 1
ATOM 643 N N . ASN A 1 84 ? 9.844 -2.045 -5.132 1.00 61.09 84 ASN A N 1
ATOM 644 C CA . ASN A 1 84 ? 8.442 -1.626 -5.250 1.00 61.09 84 ASN A CA 1
ATOM 645 C C . ASN A 1 84 ? 7.596 -2.317 -6.333 1.00 61.09 84 ASN A C 1
ATOM 647 O O . ASN A 1 84 ? 6.564 -1.775 -6.722 1.00 61.09 84 ASN A O 1
ATOM 651 N N . MET A 1 85 ? 8.065 -3.437 -6.893 1.00 69.88 85 MET A N 1
ATOM 652 C CA . MET A 1 85 ? 7.294 -4.283 -7.810 1.00 69.88 85 MET A CA 1
ATOM 653 C C . MET A 1 85 ? 8.087 -5.564 -8.072 1.00 69.88 85 MET A C 1
ATOM 655 O O . MET A 1 85 ? 8.805 -5.656 -9.072 1.00 69.88 85 MET A O 1
ATOM 659 N N . GLU A 1 86 ? 8.022 -6.532 -7.162 1.00 86.25 86 GLU A N 1
ATOM 660 C CA . GLU A 1 86 ? 8.868 -7.715 -7.273 1.00 86.25 86 GLU A CA 1
ATOM 661 C C . GLU A 1 86 ? 8.312 -8.686 -8.342 1.00 86.25 86 GLU A C 1
ATOM 663 O O . GLU A 1 86 ? 7.171 -9.151 -8.221 1.00 86.25 86 GLU A O 1
ATOM 668 N N . PRO A 1 87 ? 9.089 -9.062 -9.386 1.00 91.38 87 PRO A N 1
ATOM 669 C CA . PRO A 1 87 ? 8.593 -9.937 -10.458 1.00 91.38 87 PRO A CA 1
ATOM 670 C C . PRO A 1 87 ? 8.056 -11.285 -9.957 1.00 91.38 87 PRO A C 1
ATOM 672 O O . PRO A 1 87 ? 7.140 -11.866 -10.540 1.00 91.38 87 PRO A O 1
ATOM 675 N N . LEU A 1 88 ? 8.581 -11.781 -8.834 1.00 93.50 88 LEU A N 1
ATOM 676 C CA . LEU A 1 88 ? 8.078 -12.997 -8.202 1.00 93.50 88 LEU A CA 1
ATOM 677 C C . LEU A 1 88 ? 6.662 -12.876 -7.649 1.00 93.50 88 LEU A C 1
ATOM 679 O O . LEU A 1 88 ? 5.931 -13.865 -7.671 1.00 93.50 88 LEU A O 1
ATOM 683 N N . THR A 1 89 ? 6.258 -11.701 -7.174 1.00 94.44 89 THR A N 1
ATOM 684 C CA . THR A 1 89 ? 4.878 -11.480 -6.740 1.00 94.44 89 THR A CA 1
ATOM 685 C C . THR A 1 89 ? 3.935 -11.593 -7.930 1.00 94.44 89 THR A C 1
ATOM 687 O O . THR A 1 89 ? 2.909 -12.268 -7.848 1.00 94.44 89 THR A O 1
ATOM 690 N N . ARG A 1 90 ? 4.320 -11.019 -9.077 1.00 93.69 90 ARG A N 1
ATOM 691 C CA . ARG A 1 90 ? 3.552 -11.146 -10.321 1.00 93.69 90 ARG A CA 1
ATOM 692 C C . ARG A 1 90 ? 3.445 -12.597 -10.775 1.00 93.69 90 ARG A C 1
ATOM 694 O O . ARG A 1 90 ? 2.366 -13.033 -11.168 1.00 93.69 90 ARG A O 1
ATOM 701 N N . LEU A 1 91 ? 4.531 -13.362 -10.653 1.00 96.25 91 LEU A N 1
ATOM 702 C CA . LEU A 1 91 ? 4.526 -14.793 -10.955 1.00 96.25 91 LEU A CA 1
ATOM 703 C C . LEU A 1 91 ? 3.554 -15.536 -10.036 1.00 96.25 91 LEU A C 1
ATOM 705 O O . LEU A 1 91 ? 2.734 -16.310 -10.520 1.00 96.25 91 LEU A O 1
ATOM 709 N N . ALA A 1 92 ? 3.604 -15.27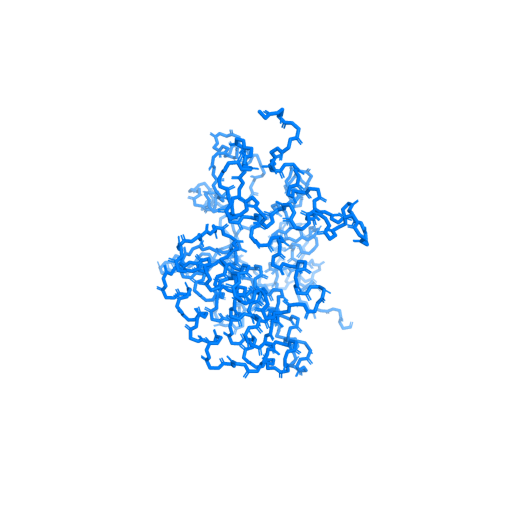3 -8.728 1.00 96.62 92 ALA A N 1
ATOM 710 C CA . ALA A 1 92 ? 2.677 -15.866 -7.772 1.00 96.62 92 ALA A CA 1
ATOM 711 C C . ALA A 1 92 ? 1.213 -15.538 -8.112 1.00 96.62 92 ALA A C 1
ATOM 713 O O . ALA A 1 92 ? 0.383 -16.443 -8.113 1.00 96.62 92 ALA A O 1
ATOM 714 N N . ALA A 1 93 ? 0.908 -14.285 -8.459 1.00 94.88 93 ALA A N 1
ATOM 715 C CA . ALA A 1 93 ? -0.430 -13.857 -8.862 1.00 94.88 93 ALA A CA 1
ATOM 716 C C . ALA A 1 93 ? -0.939 -14.618 -10.102 1.00 94.88 93 ALA A C 1
ATOM 718 O O . ALA A 1 93 ? -2.026 -15.193 -10.062 1.00 94.88 93 ALA A O 1
ATOM 719 N N . LEU A 1 94 ? -0.145 -14.696 -11.178 1.00 95.06 94 LEU A N 1
ATOM 720 C CA . LEU A 1 94 ? -0.540 -15.408 -12.404 1.00 95.06 94 LEU A CA 1
ATOM 721 C C . LEU A 1 94 ? -0.741 -16.910 -12.168 1.00 95.06 94 LEU A C 1
ATOM 723 O O . LEU A 1 94 ? -1.746 -17.474 -12.599 1.00 95.06 94 LEU A O 1
ATOM 727 N N . LEU A 1 95 ? 0.179 -17.554 -11.442 1.00 96.12 95 LEU A N 1
ATOM 728 C CA . LEU A 1 95 ? 0.062 -18.973 -11.094 1.00 96.12 95 LEU A CA 1
ATOM 729 C C . LEU A 1 95 ? -1.193 -19.238 -10.257 1.00 96.12 95 LEU A C 1
ATOM 731 O O . LEU A 1 95 ? -1.845 -20.269 -10.427 1.00 96.12 95 LEU A O 1
ATOM 735 N N . HIS A 1 96 ? -1.556 -18.307 -9.368 1.00 94.00 96 HIS A N 1
ATOM 736 C CA . HIS A 1 96 ? -2.775 -18.428 -8.580 1.00 94.00 96 HIS A CA 1
ATOM 737 C C . HIS A 1 96 ? -4.020 -18.409 -9.474 1.00 94.00 96 HIS A C 1
ATOM 739 O O . HIS A 1 96 ? -4.828 -19.333 -9.385 1.00 94.00 96 HIS A O 1
ATOM 745 N N . LYS A 1 97 ? -4.123 -17.438 -10.393 1.00 88.88 97 LYS A N 1
ATOM 746 C CA . LYS A 1 97 ? -5.235 -17.339 -11.358 1.00 88.88 97 LYS A CA 1
ATOM 747 C C . LYS A 1 97 ? -5.349 -18.569 -12.272 1.00 88.88 97 LYS A C 1
ATOM 749 O O . LYS A 1 97 ? -6.439 -18.916 -12.712 1.00 88.88 97 LYS A O 1
ATOM 754 N N . GLN A 1 98 ? -4.240 -19.270 -12.527 1.00 92.44 98 GLN A N 1
ATOM 755 C CA . GLN A 1 98 ? -4.214 -20.547 -13.260 1.00 92.44 98 GLN A CA 1
ATOM 756 C C . GLN A 1 98 ? -4.569 -21.777 -12.394 1.00 92.44 98 GLN A C 1
ATOM 758 O O . GLN A 1 98 ? -4.510 -22.912 -12.868 1.00 92.44 98 GLN A O 1
ATOM 763 N N . GLY A 1 99 ? -4.912 -21.593 -11.116 1.00 92.88 99 GLY A N 1
ATOM 764 C CA . GLY A 1 99 ? -5.234 -22.677 -10.183 1.00 92.88 99 GLY A CA 1
ATOM 765 C C . GLY A 1 99 ? -4.012 -23.383 -9.582 1.00 92.88 99 GLY A C 1
ATOM 766 O O . GLY A 1 99 ? -4.162 -24.339 -8.817 1.00 92.88 99 GLY A O 1
ATOM 767 N N . GLN A 1 100 ? -2.791 -22.910 -9.851 1.00 95.50 100 GLN A N 1
ATOM 768 C CA . GLN A 1 100 ? -1.541 -23.444 -9.289 1.00 95.50 100 GLN A CA 1
ATOM 769 C C . GLN A 1 100 ? -1.255 -22.864 -7.890 1.00 95.50 100 GLN A C 1
ATOM 771 O O . GLN A 1 100 ? -0.149 -22.429 -7.560 1.00 95.50 100 GLN A O 1
ATOM 776 N N . THR A 1 101 ? -2.270 -22.891 -7.025 1.00 93.31 101 THR A N 1
ATOM 777 C CA . THR A 1 101 ? -2.324 -22.170 -5.740 1.00 93.31 101 THR A CA 1
ATOM 778 C C . THR A 1 101 ? -1.207 -22.541 -4.759 1.00 93.31 101 THR A C 1
ATOM 780 O O . THR A 1 101 ? -0.696 -21.682 -4.032 1.00 93.31 101 THR A O 1
ATOM 783 N N . LYS A 1 102 ? -0.781 -23.814 -4.741 1.00 94.12 102 LYS A N 1
ATOM 784 C CA . LYS A 1 102 ? 0.311 -24.294 -3.874 1.00 94.12 102 LYS A CA 1
ATOM 785 C C . LYS A 1 102 ? 1.652 -23.671 -4.246 1.00 94.12 102 LYS A C 1
ATOM 787 O O . LYS A 1 102 ? 2.396 -23.261 -3.357 1.00 94.12 102 LYS A O 1
ATOM 792 N N . GLU A 1 103 ? 1.949 -23.621 -5.541 1.00 96.06 103 GLU A N 1
ATOM 793 C CA . GLU A 1 103 ? 3.191 -23.041 -6.046 1.00 96.06 103 GLU A CA 1
ATOM 794 C C . GLU A 1 103 ? 3.179 -21.522 -5.869 1.00 96.06 103 GLU A C 1
ATOM 796 O O . GLU A 1 103 ? 4.118 -20.971 -5.295 1.00 96.06 103 GLU A O 1
ATOM 801 N N . ALA A 1 104 ? 2.073 -20.872 -6.245 1.00 96.50 104 ALA A N 1
ATOM 802 C CA . ALA A 1 104 ? 1.853 -19.443 -6.040 1.00 96.50 104 ALA A CA 1
ATOM 803 C C . ALA A 1 104 ? 2.127 -19.021 -4.586 1.00 96.50 104 ALA A C 1
ATOM 805 O O . ALA A 1 104 ? 2.943 -18.138 -4.315 1.00 96.50 104 ALA A O 1
ATOM 806 N N . SER A 1 105 ? 1.530 -19.741 -3.631 1.00 92.88 105 SER A N 1
ATOM 807 C CA . SER A 1 105 ? 1.708 -19.469 -2.203 1.00 92.88 105 SER A CA 1
ATOM 808 C C . SER A 1 105 ? 3.145 -19.690 -1.729 1.00 92.88 105 SER A C 1
ATOM 810 O O . SER A 1 105 ? 3.617 -18.981 -0.842 1.00 92.88 105 SER A O 1
ATOM 812 N N . ALA A 1 106 ? 3.852 -20.682 -2.276 1.00 96.25 106 ALA A N 1
ATOM 813 C CA . ALA A 1 106 ? 5.249 -20.931 -1.936 1.00 96.25 106 ALA A CA 1
ATOM 814 C C . ALA A 1 106 ? 6.159 -19.796 -2.431 1.00 96.25 106 ALA A C 1
ATOM 816 O O . ALA A 1 106 ? 7.024 -19.341 -1.679 1.00 96.25 106 ALA A O 1
ATOM 817 N N . ILE A 1 107 ? 5.922 -19.303 -3.650 1.00 96.69 107 ILE A N 1
ATOM 818 C CA . ILE A 1 107 ? 6.663 -18.179 -4.231 1.00 96.69 107 ILE A CA 1
ATOM 819 C C . ILE A 1 107 ? 6.414 -16.905 -3.427 1.00 96.69 107 ILE A C 1
ATOM 821 O O . ILE A 1 107 ? 7.378 -16.276 -2.997 1.00 96.69 107 ILE A O 1
ATOM 825 N N . PHE A 1 108 ? 5.158 -16.556 -3.134 1.00 96.25 108 PHE A N 1
ATOM 826 C CA . PHE A 1 108 ? 4.868 -15.344 -2.364 1.00 96.25 108 PHE A CA 1
ATOM 827 C C . PHE A 1 108 ? 5.476 -15.393 -0.953 1.00 96.25 108 PHE A C 1
ATOM 829 O O . PHE A 1 108 ? 6.093 -14.434 -0.489 1.00 96.25 108 PHE A O 1
ATOM 836 N N . ARG A 1 109 ? 5.416 -16.549 -0.274 1.00 94.25 109 ARG A N 1
ATOM 837 C CA . ARG A 1 109 ? 6.095 -16.723 1.024 1.00 94.25 109 ARG A CA 1
ATOM 838 C C . ARG A 1 109 ? 7.609 -16.543 0.928 1.00 94.25 109 ARG A C 1
ATOM 840 O O . ARG A 1 109 ? 8.196 -16.051 1.890 1.00 94.25 109 ARG A O 1
ATOM 847 N N . ARG A 1 110 ? 8.242 -16.938 -0.184 1.00 94.12 110 ARG A N 1
ATOM 848 C CA . ARG A 1 110 ? 9.671 -16.683 -0.428 1.00 94.12 110 ARG A CA 1
ATOM 849 C C . ARG A 1 110 ? 9.942 -15.180 -0.502 1.00 94.12 110 ARG A C 1
ATOM 851 O O . ARG A 1 110 ? 10.795 -14.714 0.245 1.00 94.12 110 ARG A O 1
ATOM 858 N N . VAL A 1 111 ? 9.161 -14.437 -1.292 1.00 92.50 111 VAL A N 1
ATOM 859 C CA . VAL A 1 111 ? 9.267 -12.967 -1.412 1.00 92.50 111 VAL A CA 1
ATOM 860 C C . VAL A 1 111 ? 9.182 -12.293 -0.037 1.00 92.50 111 VAL A C 1
ATOM 862 O O . VAL A 1 111 ? 10.044 -11.494 0.327 1.00 92.50 111 VAL A O 1
ATOM 865 N N . VAL A 1 112 ? 8.194 -12.678 0.778 1.00 90.62 112 VAL A N 1
ATOM 866 C CA . VAL A 1 112 ? 8.025 -12.146 2.141 1.00 90.62 112 VAL A CA 1
ATOM 867 C C . VAL A 1 112 ? 9.195 -12.527 3.054 1.00 90.62 112 VAL A C 1
ATOM 869 O O . VAL A 1 112 ? 9.693 -11.688 3.804 1.00 90.62 112 VAL A O 1
ATOM 872 N N . LYS A 1 113 ? 9.645 -13.788 3.018 1.00 89.44 113 LYS A N 1
ATOM 873 C CA . LYS A 1 113 ? 10.736 -14.289 3.872 1.00 89.44 113 LYS A CA 1
ATOM 874 C C . LYS A 1 113 ? 12.072 -13.611 3.565 1.00 89.44 113 LYS A C 1
ATOM 876 O O . LYS A 1 113 ? 12.860 -13.397 4.481 1.00 89.44 113 LYS A O 1
ATOM 881 N N . GLU A 1 114 ? 12.319 -13.296 2.302 1.00 88.62 114 GLU A N 1
ATOM 882 C CA . GLU A 1 114 ? 13.542 -12.634 1.838 1.00 88.62 114 GLU A CA 1
ATOM 883 C C . GLU A 1 114 ? 13.504 -11.109 2.040 1.00 88.62 114 GLU A C 1
ATOM 885 O O . GLU A 1 114 ? 14.490 -10.433 1.762 1.00 88.62 114 GLU A O 1
ATOM 890 N N . GLY A 1 115 ? 12.399 -10.562 2.566 1.00 84.88 115 GLY A N 1
ATOM 891 C CA . GLY A 1 115 ? 12.249 -9.125 2.804 1.00 84.88 115 GLY A CA 1
ATOM 892 C C . GLY A 1 115 ? 12.124 -8.311 1.516 1.00 84.88 115 GLY A C 1
ATOM 893 O O . GLY A 1 115 ? 12.445 -7.126 1.516 1.00 84.88 115 GLY A O 1
ATOM 894 N N . LEU A 1 116 ? 11.692 -8.953 0.428 1.00 84.75 116 LEU A N 1
ATOM 895 C CA . LEU A 1 116 ? 11.536 -8.331 -0.887 1.00 84.75 116 LEU A CA 1
ATOM 896 C C . LEU A 1 116 ? 10.156 -7.686 -1.069 1.00 84.75 116 LEU A C 1
ATOM 898 O O . LEU A 1 116 ? 10.027 -6.792 -1.893 1.00 84.75 116 LEU A O 1
ATOM 902 N N . ALA A 1 117 ? 9.157 -8.131 -0.296 1.00 85.62 117 ALA A N 1
ATOM 903 C CA . ALA A 1 117 ? 7.784 -7.638 -0.385 1.00 85.62 117 ALA A CA 1
ATOM 904 C C . ALA A 1 117 ? 7.636 -6.226 0.201 1.00 85.62 117 ALA A C 1
ATOM 906 O O . ALA A 1 117 ? 7.935 -6.013 1.383 1.00 85.62 117 ALA A O 1
ATOM 907 N N . ASP A 1 118 ? 7.075 -5.309 -0.582 1.00 83.62 118 ASP A N 1
ATOM 908 C CA . ASP A 1 118 ? 6.497 -4.056 -0.098 1.00 83.62 118 ASP A CA 1
ATOM 909 C C . ASP A 1 118 ? 4.956 -4.119 -0.067 1.00 83.62 118 ASP A C 1
ATOM 911 O O . ASP A 1 118 ? 4.361 -5.184 -0.226 1.00 83.62 118 ASP A O 1
ATOM 915 N N . TRP A 1 119 ? 4.280 -2.993 0.190 1.00 82.75 119 TRP A N 1
ATOM 916 C CA . TRP A 1 119 ? 2.812 -2.969 0.225 1.00 82.75 119 TRP A CA 1
ATOM 917 C C . TRP A 1 119 ? 2.163 -3.313 -1.122 1.00 82.75 119 TRP A C 1
ATOM 919 O O . TRP A 1 119 ? 1.137 -3.988 -1.127 1.00 82.75 119 TRP A O 1
ATOM 929 N N . THR A 1 120 ? 2.758 -2.911 -2.248 1.00 84.12 120 THR A N 1
ATOM 930 C CA . THR A 1 120 ? 2.212 -3.222 -3.576 1.00 84.12 120 THR A CA 1
ATOM 931 C C . THR A 1 120 ? 2.239 -4.720 -3.840 1.00 84.12 120 THR A C 1
ATOM 933 O O . THR A 1 120 ? 1.336 -5.243 -4.487 1.00 84.12 120 THR A O 1
ATOM 936 N N . ASP A 1 121 ? 3.222 -5.431 -3.279 1.00 88.81 121 ASP A N 1
ATOM 937 C CA . ASP A 1 121 ? 3.305 -6.878 -3.415 1.00 88.81 121 ASP A CA 1
ATOM 938 C C . ASP A 1 121 ? 2.181 -7.603 -2.653 1.00 88.81 121 ASP A C 1
ATOM 940 O O . ASP A 1 121 ? 1.612 -8.579 -3.151 1.00 88.81 121 ASP A O 1
ATOM 944 N N . TYR A 1 122 ? 1.836 -7.126 -1.450 1.00 92.62 122 TYR A N 1
ATOM 945 C CA . TYR A 1 122 ? 0.704 -7.668 -0.691 1.00 92.62 122 TYR A CA 1
ATOM 946 C C . TYR A 1 122 ? -0.629 -7.397 -1.390 1.00 92.62 122 TYR A C 1
ATOM 948 O O . TYR A 1 122 ? -1.429 -8.325 -1.493 1.00 92.62 122 TYR A O 1
ATOM 956 N N . ASP A 1 123 ? -0.850 -6.174 -1.885 1.00 89.06 123 ASP A N 1
ATOM 957 C CA . ASP A 1 123 ? -2.063 -5.820 -2.635 1.00 89.06 123 ASP A CA 1
ATOM 958 C C . ASP A 1 123 ? -2.191 -6.667 -3.908 1.00 89.06 123 ASP A C 1
ATOM 960 O O . ASP A 1 123 ? -3.208 -7.324 -4.104 1.00 89.06 123 ASP A O 1
ATOM 964 N N . LEU A 1 124 ? -1.131 -6.759 -4.721 1.00 90.44 124 LEU A N 1
ATOM 965 C CA . LEU A 1 124 ? -1.146 -7.519 -5.974 1.00 90.44 124 LEU A CA 1
ATOM 966 C C . LEU A 1 124 ? -1.488 -9.001 -5.763 1.00 90.44 124 LEU A C 1
ATOM 968 O O . LEU A 1 124 ? -2.260 -9.584 -6.527 1.00 90.44 124 LEU A O 1
ATOM 972 N N . TYR A 1 125 ? -0.890 -9.640 -4.754 1.00 94.94 125 TYR A N 1
ATOM 973 C CA . TYR A 1 125 ? -1.173 -11.049 -4.488 1.00 94.94 125 TYR A CA 1
ATOM 974 C C . TYR A 1 125 ? -2.558 -11.249 -3.857 1.00 94.94 125 TYR A C 1
ATOM 976 O O . TYR A 1 125 ? -3.220 -12.244 -4.155 1.00 94.94 125 TYR A O 1
ATOM 984 N N . ALA A 1 126 ? -3.020 -10.309 -3.028 1.00 94.12 126 ALA A N 1
ATOM 985 C CA . ALA A 1 126 ? -4.365 -10.337 -2.464 1.00 94.12 126 ALA A CA 1
ATOM 986 C C . ALA A 1 126 ? -5.453 -10.146 -3.529 1.00 94.12 126 ALA A C 1
ATOM 988 O O . ALA A 1 126 ? -6.430 -10.889 -3.515 1.00 94.12 126 ALA A O 1
ATOM 989 N N . ASP A 1 127 ? -5.262 -9.237 -4.484 1.00 91.81 127 ASP A N 1
ATOM 990 C CA . ASP A 1 127 ? -6.186 -9.054 -5.609 1.00 91.81 127 ASP A CA 1
ATOM 991 C C . ASP A 1 127 ? -6.292 -10.339 -6.447 1.00 91.81 127 ASP A C 1
ATOM 993 O O . ASP A 1 127 ? -7.386 -10.760 -6.810 1.00 91.81 127 ASP A O 1
ATOM 997 N N . ALA A 1 128 ? -5.178 -11.041 -6.687 1.00 92.62 128 ALA A N 1
ATOM 998 C CA . ALA A 1 128 ? -5.210 -12.320 -7.401 1.00 92.62 128 ALA A CA 1
ATOM 999 C C . ALA A 1 128 ? -5.979 -13.423 -6.646 1.00 92.62 128 ALA A C 1
ATOM 1001 O O . ALA A 1 128 ? -6.613 -14.274 -7.278 1.00 92.62 128 ALA A O 1
ATOM 1002 N N . LEU A 1 129 ? -5.917 -13.420 -5.310 1.00 91.00 129 LEU A N 1
ATOM 1003 C CA . LEU A 1 129 ? -6.688 -14.324 -4.452 1.00 91.00 129 LEU A CA 1
ATOM 1004 C C . LEU A 1 129 ? -8.185 -13.995 -4.518 1.00 91.00 129 LEU A C 1
ATOM 1006 O O . LEU A 1 129 ? -8.993 -14.896 -4.741 1.00 91.00 129 LEU A O 1
ATOM 1010 N N . ASP A 1 130 ? -8.541 -12.717 -4.386 1.00 89.94 130 ASP A N 1
ATOM 1011 C CA . ASP A 1 130 ? -9.921 -12.222 -4.442 1.00 89.94 130 ASP A CA 1
ATOM 1012 C C . ASP A 1 130 ? -10.579 -12.506 -5.803 1.00 89.94 130 ASP A C 1
ATOM 1014 O O . ASP A 1 130 ? -11.635 -13.136 -5.861 1.00 89.94 130 ASP A O 1
ATOM 1018 N N . GLU A 1 131 ? -9.899 -12.189 -6.911 1.00 88.88 131 GLU A N 1
ATOM 1019 C CA . GLU A 1 131 ? -10.365 -12.495 -8.275 1.00 88.88 131 GLU A CA 1
ATOM 1020 C C . GLU A 1 131 ? -10.595 -13.998 -8.509 1.00 88.88 131 GLU A C 1
ATOM 1022 O O . GLU A 1 131 ? -11.431 -14.387 -9.327 1.00 88.88 131 GLU A O 1
ATOM 1027 N N . SER A 1 132 ? -9.867 -14.852 -7.785 1.00 88.06 132 SER A N 1
ATOM 1028 C CA . SER A 1 132 ? -10.006 -16.313 -7.847 1.00 88.06 132 SER A CA 1
ATOM 1029 C C . SER A 1 132 ? -11.052 -16.862 -6.862 1.00 88.06 132 SER A C 1
ATOM 1031 O O . SER A 1 132 ? -11.261 -18.075 -6.798 1.00 88.06 132 SER A O 1
ATOM 1033 N N . GLY A 1 133 ? -11.719 -15.989 -6.099 1.00 86.12 133 GLY A N 1
ATOM 1034 C CA . GLY A 1 133 ? -12.744 -16.324 -5.111 1.00 86.12 133 GLY A CA 1
ATOM 1035 C C . GLY A 1 133 ? -12.217 -16.675 -3.713 1.00 86.12 133 GLY A C 1
ATOM 1036 O O . GLY A 1 133 ? -13.008 -17.063 -2.853 1.00 86.12 133 GLY A O 1
ATOM 1037 N N . ASP A 1 134 ? -10.913 -16.542 -3.448 1.00 85.56 134 ASP A N 1
ATOM 1038 C CA . ASP A 1 134 ? -10.299 -16.774 -2.132 1.00 85.56 134 ASP A CA 1
ATOM 1039 C C . ASP A 1 134 ? -10.202 -15.475 -1.313 1.00 85.56 134 ASP A C 1
ATOM 1041 O O . ASP A 1 134 ? -9.125 -15.007 -0.936 1.00 85.56 134 ASP A O 1
ATOM 1045 N N . GLN A 1 135 ? -11.360 -14.884 -1.012 1.00 83.81 135 GLN A N 1
ATOM 1046 C CA . GLN A 1 135 ? -11.463 -13.643 -0.231 1.00 83.81 135 GLN A CA 1
ATOM 1047 C C . GLN A 1 135 ? -10.863 -13.768 1.177 1.00 83.81 135 GLN A C 1
ATOM 1049 O O . GLN A 1 135 ? -10.266 -12.828 1.704 1.00 83.81 135 GLN A O 1
ATOM 1054 N N . ALA A 1 136 ? -10.985 -14.948 1.793 1.00 79.25 136 ALA A N 1
ATOM 1055 C CA . ALA A 1 136 ? -10.410 -15.219 3.107 1.00 79.25 136 ALA A CA 1
ATOM 1056 C C . ALA A 1 136 ? -8.873 -15.245 3.056 1.00 79.25 136 ALA A C 1
ATOM 1058 O O . ALA A 1 136 ? -8.219 -14.654 3.921 1.00 79.25 136 ALA A O 1
ATOM 1059 N N . GLY A 1 137 ? -8.297 -15.885 2.033 1.00 80.81 137 GLY A N 1
ATOM 1060 C CA . GLY A 1 137 ? -6.865 -15.851 1.763 1.00 80.81 137 GLY A CA 1
ATOM 1061 C C . GLY A 1 137 ? -6.371 -14.438 1.462 1.00 80.81 137 GLY A C 1
ATOM 1062 O O . GLY A 1 137 ? -5.373 -14.012 2.045 1.00 80.81 137 GLY A O 1
ATOM 1063 N N . ALA A 1 138 ? -7.090 -13.682 0.625 1.00 87.88 138 ALA A N 1
ATOM 1064 C CA . ALA A 1 138 ? -6.768 -12.290 0.301 1.00 87.88 138 ALA A CA 1
ATOM 1065 C C . ALA A 1 138 ? -6.675 -11.425 1.568 1.00 87.88 138 ALA A C 1
ATOM 1067 O O . ALA A 1 138 ? -5.657 -10.774 1.821 1.00 87.88 138 ALA A O 1
ATOM 1068 N N . LEU A 1 139 ? -7.693 -11.500 2.433 1.00 81.75 139 LEU A N 1
ATOM 1069 C CA . LEU A 1 139 ? -7.718 -10.776 3.702 1.00 81.75 139 LEU A CA 1
ATOM 1070 C C . LEU A 1 139 ? -6.557 -11.184 4.625 1.00 81.75 139 LEU A C 1
ATOM 1072 O O . LEU A 1 139 ? -5.946 -10.326 5.264 1.00 81.75 139 LEU A O 1
ATOM 1076 N N . GLN A 1 140 ? -6.212 -12.475 4.679 1.00 82.12 140 GLN A N 1
ATOM 1077 C CA . GLN A 1 140 ? -5.082 -12.961 5.472 1.00 82.12 140 GLN A CA 1
ATOM 1078 C C . GLN A 1 140 ? -3.741 -12.387 4.988 1.00 82.12 140 GLN A C 1
ATOM 1080 O O . GLN A 1 140 ? -2.899 -12.020 5.814 1.00 82.12 140 GLN A O 1
ATOM 1085 N N . ILE A 1 141 ? -3.533 -12.305 3.669 1.00 91.00 141 ILE A N 1
ATOM 1086 C CA . ILE A 1 141 ? -2.324 -11.719 3.075 1.00 91.00 141 ILE A CA 1
ATOM 1087 C C . ILE A 1 141 ? -2.207 -10.240 3.438 1.00 91.00 141 ILE A C 1
ATOM 1089 O O . ILE A 1 141 ? -1.152 -9.824 3.920 1.00 91.00 141 ILE A O 1
ATOM 1093 N N . LEU A 1 142 ? -3.285 -9.472 3.277 1.00 88.44 142 LEU A N 1
ATOM 1094 C CA . LEU A 1 142 ? -3.283 -8.035 3.552 1.00 88.44 142 LEU A CA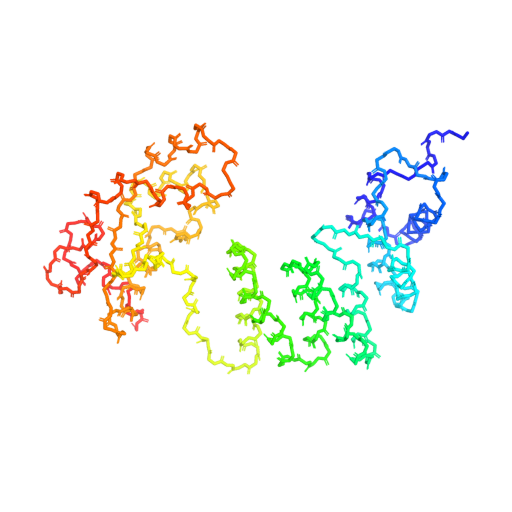 1
ATOM 1095 C C . LEU A 1 142 ? -3.055 -7.726 5.034 1.00 88.44 142 LEU A C 1
ATOM 1097 O O . LEU A 1 142 ? -2.181 -6.926 5.362 1.00 88.44 142 LEU A O 1
ATOM 1101 N N . VAL A 1 143 ? -3.778 -8.396 5.939 1.00 80.25 143 VAL A N 1
ATOM 1102 C CA . VAL A 1 143 ? -3.617 -8.206 7.393 1.00 80.25 143 VAL A CA 1
ATOM 1103 C C . VAL A 1 143 ? -2.207 -8.607 7.835 1.00 80.25 143 VAL A C 1
ATOM 1105 O O . VAL A 1 143 ? -1.529 -7.856 8.537 1.00 80.25 143 VAL A O 1
ATOM 1108 N N . GLY A 1 144 ? -1.711 -9.759 7.375 1.00 81.31 144 GLY A N 1
ATOM 1109 C CA . GLY A 1 144 ? -0.359 -10.211 7.703 1.00 81.31 144 GLY A CA 1
ATOM 1110 C C . GLY A 1 144 ? 0.744 -9.309 7.133 1.00 81.31 144 GLY A C 1
ATOM 1111 O O . GLY A 1 144 ? 1.813 -9.187 7.743 1.00 81.31 144 GLY A O 1
ATOM 1112 N N . GLY A 1 145 ? 0.504 -8.686 5.976 1.00 85.31 145 GLY A N 1
ATOM 1113 C CA . GLY A 1 145 ? 1.382 -7.682 5.377 1.00 85.31 145 GLY A CA 1
ATOM 1114 C C . GLY A 1 145 ? 1.392 -6.379 6.163 1.00 85.31 145 GLY A C 1
ATOM 1115 O O . GLY A 1 145 ? 2.466 -5.882 6.505 1.00 85.31 145 GLY A O 1
ATOM 1116 N N . GLN A 1 146 ? 0.212 -5.888 6.542 1.00 88.19 146 GLN A N 1
ATOM 1117 C CA . GLN A 1 146 ? 0.049 -4.688 7.357 1.00 88.19 146 GLN A CA 1
ATOM 1118 C C . GLN A 1 146 ? 0.795 -4.819 8.686 1.00 88.19 146 GLN A C 1
ATOM 1120 O O . GLN A 1 146 ? 1.613 -3.965 9.018 1.00 88.19 146 GLN A O 1
ATOM 1125 N N . GLU A 1 147 ? 0.594 -5.919 9.415 1.00 79.06 147 GLU A N 1
ATOM 1126 C CA . GLU A 1 147 ? 1.304 -6.170 10.670 1.00 79.06 147 GLU A CA 1
ATOM 1127 C C . GLU A 1 147 ? 2.830 -6.172 10.497 1.00 79.06 147 GLU A C 1
ATOM 1129 O O . GLU A 1 147 ? 3.561 -5.660 11.347 1.00 79.06 147 GLU A O 1
ATOM 1134 N N . ARG A 1 148 ? 3.338 -6.769 9.411 1.00 82.75 148 ARG A N 1
ATOM 1135 C CA . ARG A 1 148 ? 4.778 -6.796 9.123 1.00 82.75 148 ARG A CA 1
ATOM 1136 C C . ARG A 1 148 ? 5.323 -5.406 8.833 1.00 82.75 148 ARG A C 1
ATOM 1138 O O . ARG A 1 148 ? 6.338 -5.046 9.423 1.00 82.75 148 ARG A O 1
ATOM 1145 N N . LEU A 1 149 ? 4.654 -4.644 7.973 1.00 79.75 149 LEU A N 1
ATOM 1146 C CA . LEU A 1 149 ? 5.057 -3.285 7.618 1.00 79.75 149 LEU A CA 1
ATOM 1147 C C . LEU A 1 149 ? 5.035 -2.368 8.846 1.00 79.75 149 LEU A C 1
ATOM 1149 O O . LEU A 1 149 ? 5.991 -1.626 9.059 1.00 79.75 149 LEU A O 1
ATOM 1153 N N . THR A 1 150 ? 4.032 -2.499 9.719 1.00 77.31 150 THR A N 1
ATOM 1154 C CA . THR A 1 150 ? 3.979 -1.783 11.003 1.00 77.31 150 THR A CA 1
ATOM 1155 C C . THR A 1 150 ? 5.168 -2.132 11.900 1.00 77.31 150 THR A C 1
ATOM 1157 O O . THR A 1 150 ? 5.844 -1.233 12.392 1.00 77.31 150 THR A O 1
ATOM 1160 N N . ARG A 1 151 ? 5.500 -3.423 12.072 1.00 75.50 151 ARG A N 1
ATOM 1161 C CA . ARG A 1 151 ? 6.680 -3.843 12.864 1.00 75.50 151 ARG A CA 1
ATOM 1162 C C . ARG A 1 151 ? 8.006 -3.342 12.282 1.00 75.50 151 ARG A C 1
ATOM 1164 O O . ARG A 1 151 ? 8.975 -3.207 13.021 1.00 75.50 151 ARG A O 1
ATOM 1171 N N . GLN A 1 152 ? 8.058 -3.099 10.975 1.00 75.12 152 GLN A N 1
ATOM 1172 C CA . GLN A 1 152 ? 9.222 -2.549 10.278 1.00 75.12 152 GLN A CA 1
ATOM 1173 C C . GLN A 1 152 ? 9.289 -1.012 10.326 1.00 75.12 152 GLN A C 1
ATOM 1175 O O . GLN A 1 152 ? 10.230 -0.445 9.781 1.00 75.12 152 GLN A O 1
ATOM 1180 N N . GLY A 1 153 ? 8.316 -0.336 10.950 1.00 69.50 153 GLY A N 1
ATOM 1181 C CA . GLY A 1 153 ? 8.241 1.128 10.990 1.00 69.50 153 GLY A CA 1
ATOM 1182 C C . GLY A 1 153 ? 7.702 1.767 9.704 1.00 69.50 153 GLY A C 1
ATOM 1183 O O . GLY A 1 153 ? 7.732 2.983 9.564 1.00 69.50 153 GLY A O 1
ATOM 1184 N N . ASN A 1 154 ? 7.170 0.979 8.766 1.00 68.88 154 ASN A N 1
ATOM 1185 C CA . ASN A 1 154 ? 6.637 1.464 7.491 1.00 68.88 154 ASN A CA 1
ATOM 1186 C C . ASN A 1 154 ? 5.143 1.823 7.609 1.00 68.88 154 ASN A C 1
ATOM 1188 O O . ASN A 1 154 ? 4.300 1.257 6.907 1.00 68.88 154 ASN A O 1
ATOM 1192 N N . ALA A 1 155 ? 4.803 2.758 8.504 1.00 70.12 155 ALA A N 1
ATOM 1193 C CA . ALA A 1 155 ? 3.415 3.122 8.817 1.00 70.12 155 ALA A CA 1
ATOM 1194 C C . ALA A 1 155 ? 2.617 3.598 7.586 1.00 70.12 155 ALA A C 1
ATOM 1196 O O . ALA A 1 155 ? 1.452 3.234 7.424 1.00 70.12 155 ALA A O 1
ATOM 1197 N N . LEU A 1 156 ? 3.257 4.338 6.670 1.00 66.44 156 LEU A N 1
ATOM 1198 C CA . LEU A 1 156 ? 2.647 4.774 5.407 1.00 66.44 156 LEU A CA 1
ATOM 1199 C C . LEU A 1 156 ? 2.183 3.581 4.557 1.00 66.44 156 LEU A C 1
ATOM 1201 O O . LEU A 1 156 ? 1.063 3.579 4.054 1.00 66.44 156 LEU A O 1
ATOM 1205 N N . PHE A 1 157 ? 3.040 2.570 4.407 1.00 74.19 157 PHE A N 1
ATOM 1206 C CA . PHE A 1 157 ? 2.781 1.371 3.609 1.00 74.19 157 PHE A CA 1
ATOM 1207 C C . PHE A 1 157 ? 1.751 0.456 4.279 1.00 74.19 157 PHE A C 1
ATOM 1209 O O . PHE A 1 157 ? 0.870 -0.072 3.607 1.00 74.19 157 PHE A O 1
ATOM 1216 N N . ALA A 1 158 ? 1.782 0.346 5.609 1.00 72.31 158 ALA A N 1
ATOM 1217 C CA . ALA A 1 158 ? 0.747 -0.347 6.374 1.00 72.31 158 ALA A CA 1
ATOM 1218 C C . ALA A 1 158 ? -0.641 0.310 6.212 1.00 72.31 158 ALA A C 1
ATOM 1220 O O . ALA A 1 158 ? -1.652 -0.388 6.112 1.00 72.31 158 ALA A O 1
ATOM 1221 N N . ALA A 1 159 ? -0.700 1.644 6.136 1.00 72.31 159 ALA A N 1
ATOM 1222 C CA . ALA A 1 159 ? -1.942 2.377 5.898 1.00 72.31 159 ALA A CA 1
ATOM 1223 C C . ALA A 1 159 ? -2.482 2.210 4.464 1.00 72.31 159 ALA A C 1
ATOM 1225 O O . ALA A 1 159 ? -3.695 2.287 4.267 1.00 72.31 159 ALA A O 1
ATOM 1226 N N . GLN A 1 160 ? -1.626 1.949 3.462 1.00 76.38 160 GLN A N 1
ATOM 1227 C CA . GLN A 1 160 ? -2.097 1.631 2.104 1.00 76.38 160 GLN A CA 1
ATOM 1228 C C . GLN A 1 160 ? -2.937 0.345 2.107 1.00 76.38 160 GLN A C 1
ATOM 1230 O O . GLN A 1 160 ? -4.057 0.356 1.597 1.00 76.38 160 GLN A O 1
ATOM 1235 N N . LEU A 1 161 ? -2.453 -0.705 2.783 1.00 81.38 161 LEU A N 1
ATOM 1236 C CA . LEU A 1 161 ? -3.143 -1.999 2.875 1.00 81.38 161 LEU A CA 1
ATOM 1237 C C . LEU A 1 161 ? -4.476 -1.923 3.629 1.00 81.38 161 LEU A C 1
ATOM 1239 O O . LEU A 1 161 ? -5.384 -2.702 3.343 1.00 81.38 161 LEU A O 1
ATOM 1243 N N . GLN A 1 162 ? -4.635 -0.970 4.557 1.00 82.12 162 GLN A N 1
ATOM 1244 C CA . GLN A 1 162 ? -5.888 -0.793 5.303 1.00 82.12 162 GLN A CA 1
ATOM 1245 C C . GLN A 1 162 ? -7.084 -0.563 4.370 1.00 82.12 162 GLN A C 1
ATOM 1247 O O . GLN A 1 162 ? -8.164 -1.096 4.611 1.00 82.12 162 GLN A O 1
ATOM 1252 N N . ARG A 1 163 ? -6.898 0.176 3.269 1.00 79.56 163 ARG A N 1
ATOM 1253 C CA . ARG A 1 163 ? -7.992 0.454 2.326 1.00 79.56 163 ARG A CA 1
ATOM 1254 C C . ARG A 1 163 ? -8.473 -0.814 1.622 1.00 79.56 163 ARG A C 1
ATOM 1256 O O . ARG A 1 163 ? -9.681 -1.019 1.503 1.00 79.56 163 ARG A O 1
ATOM 1263 N N . SER A 1 164 ? -7.540 -1.670 1.210 1.00 82.00 164 SER A N 1
ATOM 1264 C CA . SER A 1 164 ? -7.828 -2.974 0.604 1.00 82.00 164 SER A CA 1
ATOM 1265 C C . SER A 1 164 ? -8.505 -3.919 1.604 1.00 82.00 164 SER A C 1
ATOM 1267 O O . SER A 1 164 ? -9.477 -4.587 1.253 1.00 82.00 164 SER A O 1
ATOM 1269 N N . ILE A 1 165 ? -8.060 -3.910 2.869 1.00 84.75 165 ILE A N 1
ATOM 1270 C CA . ILE A 1 165 ? -8.668 -4.668 3.979 1.00 84.75 165 ILE A CA 1
ATOM 1271 C C . ILE A 1 165 ? -10.121 -4.241 4.207 1.00 84.75 165 ILE A C 1
ATOM 1273 O O . ILE A 1 165 ? -11.007 -5.090 4.308 1.00 84.75 165 ILE A O 1
ATOM 1277 N N . ASP A 1 166 ? -10.376 -2.935 4.281 1.00 80.94 166 ASP A N 1
ATOM 1278 C CA . ASP A 1 166 ? -11.715 -2.402 4.532 1.00 80.94 166 ASP A CA 1
ATOM 1279 C C . ASP A 1 166 ? -12.669 -2.697 3.370 1.00 80.94 166 ASP A C 1
ATOM 1281 O O . ASP A 1 166 ? -13.834 -3.025 3.600 1.00 80.94 166 ASP A O 1
ATOM 1285 N N . ARG A 1 167 ? -12.179 -2.619 2.123 1.00 85.44 167 ARG A N 1
ATOM 1286 C CA . ARG A 1 167 ? -12.938 -3.027 0.930 1.00 85.44 167 ARG A CA 1
ATOM 1287 C C . ARG A 1 167 ? -13.374 -4.491 1.036 1.00 85.44 167 ARG A C 1
ATOM 1289 O O . ARG A 1 167 ? -14.575 -4.749 1.015 1.00 85.44 167 ARG A O 1
ATOM 1296 N N . LEU A 1 168 ? -12.424 -5.409 1.223 1.00 82.12 168 LEU A N 1
ATOM 1297 C CA . LEU A 1 168 ? -12.699 -6.849 1.293 1.00 82.12 168 LEU A CA 1
ATOM 1298 C C . LEU A 1 168 ? -13.638 -7.203 2.450 1.00 82.12 168 LEU A C 1
ATOM 1300 O O . LEU A 1 168 ? -14.550 -8.007 2.290 1.00 82.12 168 LEU A O 1
ATOM 1304 N N . ARG A 1 169 ? -13.478 -6.569 3.619 1.00 79.69 169 ARG A N 1
ATOM 1305 C CA . ARG A 1 169 ? -14.382 -6.794 4.758 1.00 79.69 169 ARG A CA 1
ATOM 1306 C C . ARG A 1 169 ? -15.829 -6.423 4.437 1.00 79.69 169 ARG A C 1
ATOM 1308 O O . ARG A 1 169 ? -16.725 -7.203 4.763 1.00 79.69 169 ARG A O 1
ATOM 1315 N N . ARG A 1 170 ? -16.050 -5.278 3.778 1.00 79.69 170 ARG A N 1
ATOM 1316 C CA . ARG A 1 170 ? -17.387 -4.856 3.332 1.00 79.69 170 ARG A CA 1
ATOM 1317 C C . ARG A 1 170 ? -17.982 -5.831 2.322 1.00 79.69 170 ARG A C 1
ATOM 1319 O O . ARG A 1 170 ? -19.143 -6.204 2.454 1.00 79.69 170 ARG A O 1
ATOM 1326 N N . GLU A 1 171 ? -17.196 -6.260 1.338 1.00 80.56 171 GLU A N 1
ATOM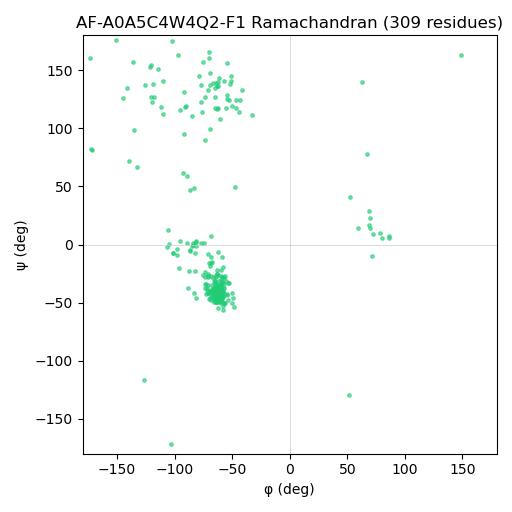 1327 C CA . GLU A 1 171 ? -17.633 -7.208 0.303 1.00 80.56 171 GLU A CA 1
ATOM 1328 C C . GLU A 1 171 ? -18.003 -8.577 0.887 1.00 80.56 171 GLU A C 1
ATOM 1330 O O . GLU A 1 171 ? -19.002 -9.172 0.488 1.00 80.56 171 GLU A O 1
ATOM 1335 N N . MET A 1 172 ? -17.264 -9.039 1.898 1.00 76.38 172 MET A N 1
ATOM 1336 C CA . MET A 1 172 ? -17.552 -10.274 2.635 1.00 76.38 172 MET A CA 1
ATOM 1337 C C . MET A 1 172 ? -18.739 -10.148 3.611 1.00 76.38 172 MET A C 1
ATOM 1339 O O . MET A 1 172 ? -19.062 -11.105 4.317 1.00 76.38 172 MET A O 1
ATOM 1343 N N . GLY A 1 173 ? -19.391 -8.981 3.688 1.00 68.94 173 GLY A N 1
ATOM 1344 C CA . GLY A 1 173 ? -20.530 -8.743 4.575 1.00 68.94 173 GLY A CA 1
ATOM 1345 C C . GLY A 1 173 ? -20.164 -8.728 6.059 1.00 68.94 173 GLY A C 1
ATOM 1346 O O . GLY A 1 173 ? -21.053 -8.846 6.908 1.00 68.94 173 GLY A O 1
ATOM 1347 N N . PHE A 1 174 ? -18.877 -8.577 6.394 1.00 55.38 174 PHE A N 1
ATOM 1348 C CA . PHE A 1 174 ? -18.526 -8.218 7.757 1.00 55.38 174 PHE A CA 1
ATOM 1349 C C . PHE A 1 174 ? -19.128 -6.841 8.039 1.00 55.38 174 PHE A C 1
ATOM 1351 O O . PHE A 1 174 ? -19.103 -5.977 7.155 1.00 55.38 174 PHE A O 1
ATOM 1358 N N . PRO A 1 175 ? -19.676 -6.612 9.247 1.00 46.28 175 PRO A N 1
ATOM 1359 C CA . PRO A 1 175 ? -19.995 -5.252 9.648 1.00 46.28 175 PRO A CA 1
ATOM 1360 C C . PRO A 1 175 ? -18.740 -4.417 9.417 1.00 46.28 175 PRO A C 1
ATOM 1362 O O . PRO A 1 175 ? -17.641 -4.933 9.664 1.00 46.28 175 PRO A O 1
ATOM 1365 N N . ASP A 1 176 ? -18.896 -3.177 8.931 1.00 46.03 176 ASP A N 1
ATOM 1366 C CA . ASP A 1 176 ? -17.786 -2.229 8.939 1.00 46.03 176 ASP A CA 1
ATOM 1367 C C . ASP A 1 176 ? -17.149 -2.378 10.313 1.00 46.03 176 ASP A C 1
ATOM 1369 O O . ASP A 1 176 ? -17.800 -2.156 11.343 1.00 46.03 176 ASP A O 1
ATOM 1373 N N . ALA A 1 177 ? -15.906 -2.870 10.337 1.00 41.62 177 ALA A N 1
ATOM 1374 C CA . ALA A 1 177 ? -15.135 -2.750 11.549 1.00 41.62 177 ALA A CA 1
ATOM 1375 C C . ALA A 1 177 ? -15.231 -1.253 11.856 1.00 41.62 177 ALA A C 1
ATOM 1377 O O . ALA A 1 177 ? -14.963 -0.477 10.929 1.00 41.62 177 ALA A O 1
ATOM 1378 N N . PRO A 1 178 ? -15.699 -0.828 13.050 1.00 40.50 178 PRO A N 1
ATOM 1379 C CA . PRO A 1 178 ? -15.614 0.585 13.402 1.00 40.50 178 PRO A CA 1
ATOM 1380 C C . PRO A 1 178 ? -14.190 0.968 13.047 1.00 40.50 178 PRO A C 1
ATOM 1382 O O . PRO A 1 178 ? -13.304 0.251 13.518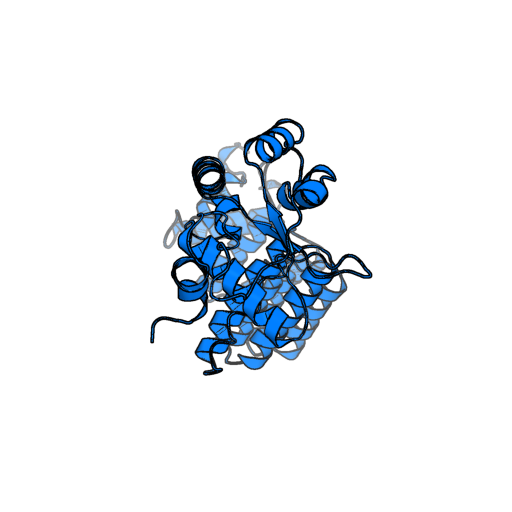 1.00 40.50 178 PRO A O 1
ATOM 1385 N N . ALA A 1 179 ? -14.037 1.899 12.085 1.00 39.09 179 ALA A N 1
ATOM 1386 C CA . ALA A 1 179 ? -12.820 2.057 11.287 1.00 39.09 179 ALA A CA 1
ATOM 1387 C C . ALA A 1 179 ? -11.632 1.684 12.157 1.00 39.09 179 ALA A C 1
ATOM 1389 O O . ALA A 1 179 ? -11.453 2.346 13.183 1.00 39.09 179 ALA A O 1
ATOM 1390 N N . ALA A 1 180 ? -10.962 0.557 11.851 1.00 36.16 180 ALA A N 1
ATOM 1391 C CA . ALA A 1 180 ? -9.888 0.074 12.714 1.00 36.16 180 ALA A CA 1
ATOM 1392 C C . ALA A 1 180 ? -9.023 1.297 13.002 1.00 36.16 180 ALA A C 1
ATOM 1394 O O . ALA A 1 180 ? -8.708 1.998 12.029 1.00 36.16 180 ALA A O 1
ATOM 1395 N N . PRO A 1 181 ? -8.780 1.645 14.281 1.00 35.12 181 PRO A N 1
ATOM 1396 C CA . PRO A 1 181 ? -8.115 2.888 14.599 1.00 35.12 181 PRO A CA 1
ATOM 1397 C C . PRO A 1 181 ? -6.870 2.919 13.731 1.00 35.12 181 PRO A C 1
ATOM 1399 O O . PRO A 1 181 ? -6.049 1.998 13.752 1.00 35.12 181 PRO A O 1
ATOM 1402 N N . HIS A 1 182 ? -6.810 3.936 12.873 1.00 36.03 182 HIS A N 1
ATOM 1403 C CA . HIS A 1 182 ? -5.579 4.333 12.216 1.00 36.03 182 HIS A CA 1
ATOM 1404 C C . HIS A 1 182 ? -4.492 4.235 13.299 1.00 36.03 182 HIS A C 1
ATOM 1406 O O . HIS A 1 182 ? -4.802 4.687 14.407 1.00 36.03 182 HIS A O 1
ATOM 1412 N N . PRO A 1 183 ? -3.309 3.617 13.065 1.00 33.16 183 PRO A N 1
ATOM 1413 C CA . PRO A 1 183 ? -2.278 3.549 14.097 1.00 33.16 183 PRO A CA 1
ATOM 1414 C C . PRO A 1 183 ? -2.183 4.919 14.764 1.00 33.16 183 PRO A C 1
ATOM 1416 O O . PRO A 1 183 ? -2.153 5.940 14.070 1.00 33.16 183 PRO A O 1
ATOM 1419 N N . ASP A 1 184 ? -2.350 4.867 16.082 1.00 39.66 184 ASP A N 1
ATOM 1420 C CA . ASP A 1 184 ? -2.952 5.899 16.910 1.00 39.66 184 ASP A CA 1
ATOM 1421 C C . ASP A 1 184 ? -2.322 7.283 16.661 1.00 39.66 184 ASP A C 1
ATOM 1423 O O . ASP A 1 184 ? -1.103 7.389 16.485 1.00 39.66 184 ASP A O 1
ATOM 1427 N N . PRO A 1 185 ? -3.100 8.369 16.736 1.00 38.69 185 PRO A N 1
ATOM 1428 C CA . PRO A 1 185 ? -2.702 9.596 17.424 1.00 38.69 185 PRO A CA 1
ATOM 1429 C C . PRO A 1 185 ? -2.101 9.358 18.845 1.00 38.69 185 PRO A C 1
ATOM 1431 O O . PRO A 1 185 ? -2.480 9.994 19.813 1.00 38.69 185 PRO A O 1
ATOM 1434 N N . GLY A 1 186 ? -1.142 8.447 19.002 1.00 39.41 186 GLY A N 1
ATOM 1435 C CA . GLY A 1 186 ? -0.732 7.886 20.286 1.00 39.41 186 GLY A CA 1
ATOM 1436 C C . GLY A 1 186 ? 0.500 7.023 20.126 1.00 39.41 186 GLY A C 1
ATOM 1437 O O . GLY A 1 186 ? 0.432 5.798 20.049 1.00 39.41 186 GLY A O 1
ATOM 1438 N N . ARG A 1 187 ? 1.668 7.660 20.097 1.00 44.81 187 ARG A N 1
ATOM 1439 C CA . ARG A 1 187 ? 2.913 6.950 20.378 1.00 44.81 187 ARG A CA 1
ATOM 1440 C C . ARG A 1 187 ? 2.808 6.444 21.819 1.00 44.81 187 ARG A C 1
ATOM 1442 O O . ARG A 1 187 ? 2.675 7.245 22.731 1.00 44.81 187 ARG A O 1
ATOM 1449 N N . HIS A 1 188 ? 2.823 5.127 22.020 1.00 41.91 188 HIS A N 1
ATOM 1450 C CA . HIS A 1 188 ? 3.018 4.546 23.346 1.00 41.91 188 HIS A CA 1
ATOM 1451 C C . HIS A 1 188 ? 4.489 4.716 23.726 1.00 41.91 188 HIS A C 1
ATOM 1453 O O . HIS A 1 188 ? 5.337 3.864 23.437 1.00 41.91 188 HIS A O 1
ATOM 1459 N N . ASP A 1 189 ? 4.810 5.825 24.373 1.00 39.03 189 ASP A N 1
ATOM 1460 C CA . ASP A 1 189 ? 5.909 5.854 25.316 1.00 39.03 189 ASP A CA 1
ATOM 1461 C C . ASP A 1 189 ? 5.684 4.740 26.352 1.00 39.03 189 ASP A C 1
ATOM 1463 O O . ASP A 1 189 ? 4.598 4.530 26.896 1.00 39.03 189 ASP A O 1
ATOM 1467 N N . LYS A 1 190 ? 6.722 3.924 26.541 1.00 41.88 190 LYS A N 1
ATOM 1468 C CA . LYS A 1 190 ? 6.757 2.887 27.569 1.00 41.88 190 LYS A CA 1
ATOM 1469 C C . LYS A 1 190 ? 6.477 3.581 28.912 1.00 41.88 190 LYS A C 1
ATOM 1471 O O . LYS A 1 190 ? 7.259 4.438 29.297 1.00 41.88 190 LYS A O 1
ATOM 1476 N N . GLU A 1 191 ? 5.372 3.202 29.562 1.00 46.03 191 GLU A N 1
ATOM 1477 C CA . GLU A 1 191 ? 4.788 3.832 30.767 1.00 46.03 191 GLU A CA 1
ATOM 1478 C C . GLU A 1 191 ? 4.234 5.262 30.553 1.00 46.03 191 GLU A C 1
ATOM 1480 O O . GLU A 1 191 ? 4.838 6.243 30.974 1.00 46.03 191 GLU A O 1
ATOM 1485 N N . GLY A 1 192 ? 3.035 5.385 29.962 1.00 60.69 192 GLY A N 1
ATOM 1486 C CA . GLY A 1 192 ? 2.311 6.661 29.854 1.00 60.69 192 GLY A CA 1
ATOM 1487 C C . GLY A 1 192 ? 0.893 6.543 29.270 1.00 60.69 192 GLY A C 1
ATOM 1488 O O . GLY A 1 192 ? 0.560 5.544 28.631 1.00 60.69 192 GLY A O 1
ATOM 1489 N N . ASP A 1 193 ? 0.053 7.556 29.518 1.00 75.50 193 ASP A N 1
ATOM 1490 C CA . ASP A 1 193 ? -1.246 7.743 28.850 1.00 75.50 193 ASP A CA 1
ATOM 1491 C C . ASP A 1 193 ? -1.012 8.116 27.355 1.00 75.50 193 ASP A C 1
ATOM 1493 O O . ASP A 1 193 ? -0.124 8.929 27.084 1.00 75.50 193 ASP A O 1
ATOM 1497 N N . PRO A 1 194 ? -1.758 7.559 26.372 1.00 81.31 194 PRO A N 1
ATOM 1498 C CA . PRO A 1 194 ? -1.549 7.827 24.935 1.00 81.31 194 PRO A CA 1
ATOM 1499 C C . PRO A 1 194 ? -1.643 9.317 24.552 1.00 81.31 194 PRO A C 1
ATOM 1501 O O . PRO A 1 194 ? -2.534 10.011 25.045 1.00 81.31 194 PRO A O 1
ATOM 1504 N N . ARG A 1 195 ? -0.783 9.810 23.638 1.00 86.94 195 ARG A N 1
ATOM 1505 C CA . ARG A 1 195 ? -0.706 11.242 23.245 1.00 86.94 195 ARG A CA 1
ATOM 1506 C C . ARG A 1 195 ? -0.832 11.507 21.737 1.00 86.94 195 ARG A C 1
ATOM 1508 O O . ARG A 1 195 ? -0.117 10.893 20.955 1.00 86.94 195 ARG A O 1
ATOM 1515 N N . THR A 1 196 ? -1.598 12.530 21.341 1.00 88.06 196 THR A N 1
ATOM 1516 C CA . THR A 1 196 ? -1.775 12.962 19.935 1.00 88.06 196 THR A CA 1
ATOM 1517 C C . THR A 1 196 ? -1.367 14.392 19.665 1.00 88.06 196 THR A C 1
ATOM 1519 O O . THR A 1 196 ? -1.597 15.256 20.501 1.00 88.06 196 THR A O 1
ATOM 1522 N N . LEU A 1 197 ? -0.964 14.696 18.428 1.00 91.62 197 LEU A N 1
ATOM 1523 C CA . LEU A 1 197 ? -1.036 16.063 17.911 1.00 91.62 197 LEU A CA 1
ATOM 1524 C C . LEU A 1 197 ? -2.489 16.480 17.644 1.00 91.62 197 LEU A C 1
ATOM 1526 O O . LEU A 1 197 ? -3.257 15.758 17.003 1.00 91.62 197 LEU A O 1
ATOM 1530 N N . PHE A 1 198 ? -2.850 17.674 18.097 1.00 93.69 198 PHE A N 1
ATOM 1531 C CA . PHE A 1 198 ? -4.076 18.374 17.743 1.00 93.69 198 PHE A CA 1
ATOM 1532 C C . PHE A 1 198 ? -3.726 19.714 17.097 1.00 93.69 198 PHE A C 1
ATOM 1534 O O . PHE A 1 198 ? -3.007 20.519 17.688 1.00 93.69 198 PHE A O 1
ATOM 1541 N N . TRP A 1 199 ? -4.271 19.969 15.909 1.00 93.19 199 TRP A N 1
ATOM 1542 C CA . TRP A 1 199 ? -4.084 21.216 15.178 1.00 93.19 199 TRP A CA 1
ATOM 1543 C C . TRP A 1 199 ? -5.249 22.176 15.472 1.00 93.19 199 TRP A C 1
ATOM 1545 O O . TRP A 1 199 ? -6.403 21.892 15.111 1.00 93.19 199 TRP A O 1
ATOM 1555 N N . PRO A 1 200 ? -4.992 23.330 16.117 1.00 93.56 200 PRO A N 1
ATOM 1556 C CA . PRO A 1 200 ? -5.987 24.393 16.240 1.00 93.56 200 PRO A CA 1
ATOM 1557 C C . PRO A 1 200 ? -6.534 24.818 14.870 1.00 93.56 200 PRO A C 1
ATOM 1559 O O . PRO A 1 200 ? -5.867 24.640 13.859 1.00 93.56 200 PRO A O 1
ATOM 1562 N N . HIS A 1 201 ? -7.742 25.394 14.826 1.00 92.44 201 HIS A N 1
ATOM 1563 C CA . HIS A 1 201 ? -8.430 25.739 13.566 1.00 92.44 201 HIS A CA 1
ATOM 1564 C C . HIS A 1 201 ? -7.539 26.499 12.582 1.00 92.44 201 HIS A C 1
ATOM 1566 O O . HIS A 1 201 ? -7.356 26.065 11.450 1.00 92.44 201 HIS A O 1
ATOM 1572 N N . GLU A 1 202 ? -6.944 27.599 13.042 1.00 93.12 202 GLU A N 1
ATOM 1573 C CA . GLU A 1 202 ? -6.115 28.464 12.201 1.00 93.12 202 GLU A CA 1
ATOM 1574 C C . GLU A 1 202 ? -4.850 27.749 11.705 1.00 93.12 202 GLU A C 1
ATOM 1576 O O . GLU A 1 202 ? -4.444 27.926 10.557 1.00 93.12 202 GLU A O 1
ATOM 1581 N N . ASP A 1 203 ? -4.238 26.912 12.545 1.00 94.06 203 ASP A N 1
ATOM 1582 C CA . ASP A 1 203 ? -3.047 26.144 12.181 1.00 94.06 203 ASP A CA 1
ATOM 1583 C C . ASP A 1 203 ? -3.379 24.995 11.227 1.00 94.06 203 ASP A C 1
ATOM 1585 O O . ASP A 1 203 ? -2.626 24.744 10.289 1.00 94.06 203 ASP A O 1
ATOM 1589 N N . PHE A 1 204 ? -4.528 24.338 11.407 1.00 92.88 204 PHE A N 1
ATOM 1590 C CA . PHE A 1 204 ? -5.013 23.297 10.506 1.00 92.88 204 PHE A CA 1
ATOM 1591 C C . PHE A 1 204 ? -5.348 23.862 9.123 1.00 92.88 204 PHE A C 1
ATOM 1593 O O . PHE A 1 204 ? -5.005 23.250 8.113 1.00 92.88 204 PHE A O 1
ATOM 1600 N N . GLU A 1 205 ? -5.980 25.038 9.048 1.00 93.62 205 GLU A N 1
ATOM 1601 C CA . GLU A 1 205 ? -6.236 25.716 7.773 1.00 93.62 205 GLU A CA 1
ATOM 1602 C C . GLU A 1 205 ? -4.925 26.034 7.044 1.00 93.62 205 GLU A C 1
ATOM 1604 O O . GLU A 1 205 ? -4.789 25.746 5.853 1.00 93.62 205 GLU A O 1
ATOM 1609 N N . ARG A 1 206 ? -3.923 26.560 7.760 1.00 91.75 206 ARG A N 1
ATOM 1610 C CA . ARG A 1 206 ? -2.593 26.840 7.193 1.00 91.75 206 ARG A CA 1
ATOM 1611 C C . ARG A 1 206 ? -1.872 25.566 6.759 1.00 91.75 206 ARG A C 1
ATOM 1613 O O . ARG A 1 206 ? -1.291 25.541 5.674 1.00 91.75 206 ARG A O 1
ATOM 1620 N N . LEU A 1 207 ? -1.935 24.508 7.569 1.00 87.25 207 LEU A N 1
ATOM 1621 C CA . LEU A 1 207 ? -1.381 23.193 7.248 1.00 87.25 207 LEU A CA 1
ATOM 1622 C C . LEU A 1 207 ? -2.029 22.631 5.981 1.00 87.25 207 LEU A C 1
ATOM 1624 O O . LEU A 1 207 ? -1.317 22.222 5.071 1.00 87.25 207 LEU A O 1
ATOM 1628 N N . SER A 1 208 ? -3.358 22.693 5.886 1.00 87.44 208 SER A N 1
ATOM 1629 C CA . SER A 1 208 ? -4.131 22.198 4.741 1.00 87.44 208 SER A CA 1
ATOM 1630 C C . SER A 1 208 ? -3.834 22.970 3.461 1.00 87.44 208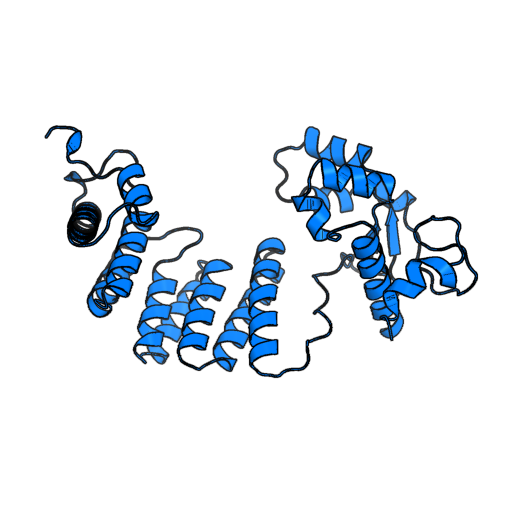 SER A C 1
ATOM 1632 O O . SER A 1 208 ? -3.753 22.376 2.393 1.00 87.44 208 SER A O 1
ATOM 1634 N N . GLN A 1 209 ? -3.624 24.285 3.551 1.00 88.06 209 GLN A N 1
ATOM 1635 C CA . GLN A 1 209 ? -3.252 25.106 2.396 1.00 88.06 209 GLN A CA 1
ATOM 1636 C C . GLN A 1 209 ? -1.810 24.857 1.939 1.00 88.06 209 GLN A C 1
ATOM 1638 O O . GLN A 1 209 ? -1.527 24.876 0.742 1.00 88.06 209 GLN A O 1
ATOM 1643 N N . ARG A 1 210 ? -0.879 24.667 2.882 1.00 84.44 210 ARG A N 1
ATOM 1644 C CA . ARG A 1 210 ? 0.556 24.578 2.583 1.00 84.44 210 ARG A CA 1
ATOM 1645 C C . ARG A 1 210 ? 1.018 23.159 2.253 1.00 84.44 210 ARG A C 1
ATOM 1647 O O . ARG A 1 210 ? 1.871 22.999 1.382 1.00 84.44 210 ARG A O 1
ATOM 1654 N N . TRP A 1 211 ? 0.465 22.165 2.941 1.00 81.62 211 TRP A N 1
ATOM 1655 C CA . TRP A 1 211 ? 0.771 20.741 2.807 1.00 81.62 211 TRP A CA 1
ATOM 1656 C C . TRP A 1 211 ? -0.515 19.892 2.888 1.00 81.62 211 TRP A C 1
ATOM 1658 O O . TRP A 1 211 ? -0.716 19.183 3.880 1.00 81.62 211 TRP A O 1
ATOM 1668 N N . PRO A 1 212 ? -1.377 19.924 1.851 1.00 81.00 212 PRO A N 1
ATOM 1669 C CA . PRO A 1 212 ? -2.636 19.172 1.825 1.00 81.00 212 PRO A CA 1
ATOM 1670 C C . PRO A 1 212 ? -2.470 17.684 2.174 1.00 81.00 212 PRO A C 1
ATOM 1672 O O . PRO A 1 212 ? -3.208 17.149 2.993 1.00 81.00 212 PRO A O 1
ATOM 1675 N N . GLN A 1 213 ? -1.422 17.047 1.650 1.00 70.38 213 GLN A N 1
ATOM 1676 C CA . GLN A 1 213 ? -1.091 15.640 1.888 1.00 70.38 213 GLN A CA 1
ATOM 1677 C C . GLN A 1 213 ? -0.757 15.315 3.354 1.00 70.38 213 GLN A C 1
ATOM 1679 O O . GLN A 1 213 ? -0.896 14.176 3.791 1.00 70.38 213 GLN A O 1
ATOM 1684 N N . ILE A 1 214 ? -0.289 16.305 4.124 1.00 73.12 214 ILE A N 1
ATOM 1685 C CA . ILE A 1 214 ? -0.035 16.153 5.562 1.00 73.12 214 ILE A CA 1
ATOM 1686 C C . ILE A 1 214 ? -1.343 16.349 6.331 1.00 73.12 214 ILE A C 1
ATOM 1688 O O . ILE A 1 214 ? -1.633 15.580 7.243 1.00 73.12 214 ILE A O 1
ATOM 1692 N N . ALA A 1 215 ? -2.156 17.333 5.939 1.00 70.06 215 ALA A N 1
ATOM 1693 C CA . ALA A 1 215 ? -3.452 17.591 6.560 1.00 70.06 215 ALA A CA 1
ATOM 1694 C C . ALA A 1 215 ? -4.445 16.429 6.383 1.00 70.06 215 ALA A C 1
ATOM 1696 O O . ALA A 1 215 ? -5.144 16.094 7.336 1.00 70.06 215 ALA A O 1
ATOM 1697 N N . GLU A 1 216 ? -4.438 15.738 5.236 1.00 71.12 216 GLU A N 1
ATOM 1698 C CA . GLU A 1 216 ? -5.272 14.549 4.979 1.00 71.12 216 GLU A CA 1
ATOM 1699 C C . GLU A 1 216 ? -5.106 13.454 6.051 1.00 71.12 216 GLU A C 1
ATOM 1701 O O . GLU A 1 216 ? -6.083 12.794 6.424 1.00 71.12 216 GLU A O 1
ATOM 1706 N N . LYS A 1 217 ? -3.900 13.304 6.629 1.00 72.00 217 LYS A N 1
ATOM 1707 C CA . LYS A 1 217 ? -3.653 12.375 7.751 1.00 72.00 217 LYS A CA 1
ATOM 1708 C C . LYS A 1 217 ? -4.530 12.703 8.966 1.00 72.00 217 LYS A C 1
ATOM 1710 O O . LYS A 1 217 ? -4.968 11.796 9.672 1.00 72.00 217 LYS A O 1
ATOM 1715 N N . TYR A 1 218 ? -4.828 13.981 9.175 1.00 72.38 218 TYR A N 1
ATOM 1716 C CA . TYR A 1 218 ? -5.579 14.512 10.310 1.00 72.38 218 TYR A CA 1
ATOM 1717 C C . TYR A 1 218 ? -7.064 14.715 10.019 1.00 72.38 218 TYR A C 1
ATOM 1719 O O . TYR A 1 218 ? -7.846 14.732 10.962 1.00 72.38 218 TYR A O 1
ATOM 1727 N N . GLY A 1 219 ? -7.460 14.808 8.750 1.00 75.62 219 GLY A N 1
ATOM 1728 C CA . GLY A 1 219 ? -8.843 14.908 8.292 1.00 75.62 219 GLY A CA 1
ATOM 1729 C C . GLY A 1 219 ? -8.969 15.718 7.003 1.00 75.62 219 GLY A C 1
ATOM 1730 O O . GLY A 1 219 ? -8.056 16.447 6.636 1.00 75.62 219 GLY A O 1
ATOM 1731 N N . THR A 1 220 ? -10.096 15.595 6.301 1.00 77.06 220 THR A N 1
ATOM 1732 C CA . THR A 1 220 ? -10.341 16.342 5.046 1.00 77.06 220 THR A CA 1
ATOM 1733 C C . THR A 1 220 ? -10.644 17.824 5.275 1.00 77.06 220 THR A C 1
ATOM 1735 O O . THR A 1 220 ? -10.455 18.646 4.385 1.00 77.06 220 THR A O 1
ATOM 1738 N N . ASP A 1 221 ? -11.127 18.161 6.468 1.00 84.62 221 ASP A N 1
ATOM 1739 C CA . ASP A 1 221 ? -11.374 19.513 6.953 1.00 84.62 221 ASP A CA 1
ATOM 1740 C C . ASP A 1 221 ? -11.228 19.543 8.486 1.00 84.62 221 ASP A C 1
ATOM 1742 O O . ASP A 1 221 ? -11.004 18.513 9.138 1.00 84.62 221 ASP A O 1
ATOM 1746 N N . TRP A 1 222 ? -11.343 20.729 9.085 1.00 88.00 222 TRP A N 1
ATOM 1747 C CA . TRP A 1 222 ? -11.156 20.875 10.528 1.00 88.00 222 TRP A CA 1
ATOM 1748 C C . TRP A 1 222 ? -12.261 20.211 11.364 1.00 88.00 222 TRP A C 1
ATOM 1750 O O . TRP A 1 222 ? -12.024 19.794 12.503 1.00 88.00 222 TRP A O 1
ATOM 1760 N N . ASP A 1 223 ? -13.471 20.073 10.823 1.00 85.31 223 ASP A N 1
ATOM 1761 C CA . ASP A 1 223 ? -14.558 19.373 11.506 1.00 85.31 223 ASP A CA 1
ATOM 1762 C C . ASP A 1 223 ? -14.278 17.871 11.544 1.00 85.31 223 ASP A C 1
ATOM 1764 O O . ASP A 1 223 ? -14.412 17.245 12.600 1.00 85.31 223 ASP A O 1
ATOM 1768 N N . ASN A 1 224 ? -13.789 17.303 10.443 1.00 82.06 224 ASN A N 1
ATOM 1769 C CA . ASN A 1 224 ? -13.317 15.930 10.374 1.00 82.06 224 ASN A CA 1
ATOM 1770 C C . ASN A 1 224 ? -12.127 15.704 11.315 1.00 82.06 224 ASN A C 1
ATOM 1772 O O . ASN A 1 224 ? -12.132 14.726 12.063 1.00 82.06 224 ASN A O 1
ATOM 1776 N N . HIS A 1 225 ? -11.176 16.642 11.376 1.00 85.56 225 HIS A N 1
ATOM 1777 C CA . HIS A 1 225 ? -10.058 16.572 12.317 1.00 85.56 225 HIS A CA 1
ATOM 1778 C C . HIS A 1 225 ? -10.518 16.469 13.771 1.00 85.56 225 HIS A C 1
ATOM 1780 O O . HIS A 1 225 ? -10.126 15.552 14.497 1.00 85.56 225 HIS A O 1
ATOM 1786 N N . ARG A 1 226 ? -11.423 17.356 14.193 1.00 88.31 226 ARG A N 1
ATOM 1787 C CA . ARG A 1 226 ? -11.971 17.305 15.552 1.00 88.31 226 ARG A CA 1
ATOM 1788 C C . ARG A 1 226 ? -12.800 16.053 15.811 1.00 88.31 226 ARG A C 1
ATOM 1790 O O . ARG A 1 226 ? -12.747 15.517 16.914 1.00 88.31 226 ARG A O 1
ATOM 1797 N N . SER A 1 227 ? -13.553 15.592 14.816 1.00 82.25 227 SER A N 1
ATOM 1798 C CA . SER A 1 227 ? -14.363 14.373 14.917 1.00 82.25 227 SER A CA 1
ATOM 1799 C C . SER A 1 227 ? -13.489 13.148 15.178 1.00 82.25 227 SER A C 1
ATOM 1801 O O . SER A 1 227 ? -13.812 12.336 16.038 1.00 82.25 227 SER A O 1
ATOM 1803 N N . ARG A 1 228 ? -12.346 13.040 14.491 1.00 81.06 228 ARG A N 1
ATOM 1804 C CA . ARG A 1 228 ? -11.404 11.925 14.663 1.00 81.06 228 ARG A CA 1
ATOM 1805 C C . ARG A 1 228 ? -10.775 11.914 16.056 1.00 81.06 228 ARG A C 1
ATOM 1807 O O . ARG A 1 228 ? -10.763 10.869 16.696 1.00 81.06 228 ARG A O 1
ATOM 1814 N N . VAL A 1 229 ? -10.336 13.071 16.557 1.00 85.56 229 VAL A N 1
ATOM 1815 C CA . VAL A 1 229 ? -9.788 13.194 17.923 1.00 85.56 229 VAL A CA 1
ATOM 1816 C C . VAL A 1 229 ? -10.851 12.896 18.987 1.00 85.56 229 VAL A C 1
ATOM 1818 O O . VAL A 1 229 ? -10.563 12.234 19.980 1.00 85.56 229 VAL A O 1
ATOM 1821 N N . GLU A 1 230 ? -12.097 13.332 18.774 1.00 85.44 230 GLU A N 1
ATOM 1822 C CA . GLU A 1 230 ? -13.215 13.006 19.668 1.00 85.44 230 GLU A CA 1
ATOM 1823 C C . GLU A 1 230 ? -13.473 11.498 19.745 1.00 85.44 230 GLU A C 1
ATOM 1825 O O . GLU A 1 230 ? -13.638 10.960 20.839 1.00 85.44 230 GLU A O 1
ATOM 1830 N N . LEU A 1 231 ? -13.515 10.822 18.595 1.00 81.69 231 LEU A N 1
ATOM 1831 C CA . LEU A 1 231 ? -13.749 9.382 18.521 1.00 81.69 231 LEU A CA 1
ATOM 1832 C C . LEU A 1 231 ? -12.614 8.591 19.179 1.00 81.69 231 LEU A C 1
ATOM 1834 O O . LEU A 1 231 ? -12.897 7.685 19.959 1.00 81.69 231 LEU A O 1
ATOM 1838 N N . ALA A 1 232 ? -11.356 8.975 18.938 1.00 78.75 232 ALA A N 1
ATOM 1839 C CA . ALA A 1 232 ? -10.196 8.364 19.587 1.00 78.75 232 ALA A CA 1
ATOM 1840 C C . ALA A 1 232 ? -10.256 8.515 21.117 1.00 78.75 232 ALA A C 1
ATOM 1842 O O . ALA A 1 232 ? -10.088 7.544 21.855 1.00 78.75 232 ALA A O 1
ATOM 1843 N N . GLY A 1 233 ? -10.588 9.714 21.609 1.00 83.25 233 GLY A N 1
ATOM 1844 C CA . GLY A 1 233 ? -10.756 9.959 23.041 1.00 83.25 233 GLY A CA 1
ATOM 1845 C C . GLY A 1 233 ? -11.891 9.138 23.664 1.00 83.25 233 GLY A C 1
ATOM 1846 O O . GLY A 1 233 ? -11.723 8.579 24.748 1.00 83.25 233 GLY A O 1
ATOM 1847 N N . LEU A 1 234 ? -13.034 9.017 22.977 1.00 81.88 234 LEU A N 1
ATOM 1848 C CA . LEU A 1 234 ? -14.162 8.193 23.428 1.00 81.88 234 LEU A CA 1
ATOM 1849 C C . LEU A 1 234 ? -13.810 6.705 23.481 1.00 81.88 234 LEU A C 1
ATOM 1851 O O . LEU A 1 234 ? -14.205 6.031 24.432 1.00 81.88 234 LEU A O 1
ATOM 1855 N N . GLN A 1 235 ? -13.077 6.211 22.484 1.00 78.19 235 GLN A N 1
ATOM 1856 C CA . GLN A 1 235 ? -12.623 4.828 22.433 1.00 78.19 235 GLN A CA 1
ATOM 1857 C C . GLN A 1 235 ? -11.701 4.512 23.616 1.00 78.19 235 GLN A C 1
ATOM 1859 O O . GLN A 1 235 ? -12.013 3.625 24.409 1.00 78.19 235 GLN A O 1
ATOM 1864 N N . LEU A 1 236 ? -10.633 5.297 23.795 1.00 79.25 236 LEU A N 1
ATOM 1865 C CA . LEU A 1 236 ? -9.679 5.112 24.892 1.00 79.25 236 LEU A CA 1
ATOM 1866 C C . LEU A 1 236 ? -10.356 5.226 26.262 1.00 79.25 236 LEU A C 1
ATOM 1868 O O . LEU A 1 236 ? -10.099 4.417 27.152 1.00 79.25 236 LEU A O 1
ATOM 1872 N N . ALA A 1 237 ? -11.293 6.164 26.421 1.00 80.06 237 ALA A N 1
ATOM 1873 C CA . ALA A 1 237 ? -12.073 6.280 27.649 1.00 80.06 237 ALA A CA 1
ATOM 1874 C C . ALA A 1 237 ? -12.960 5.049 27.915 1.00 80.06 237 ALA A C 1
ATOM 1876 O O . ALA A 1 237 ? -13.149 4.680 29.075 1.00 80.06 237 ALA A O 1
ATOM 1877 N N . GLY A 1 238 ? -13.491 4.406 26.869 1.00 74.00 238 GLY A N 1
ATOM 1878 C CA . GLY A 1 238 ? -14.220 3.137 26.972 1.00 74.00 238 GLY A CA 1
ATOM 1879 C C . GLY A 1 238 ? -13.336 1.966 27.413 1.00 74.00 238 GLY A C 1
ATOM 1880 O O . GLY A 1 238 ? -13.813 1.059 28.092 1.00 74.00 238 GLY A O 1
ATOM 1881 N N . GLU A 1 239 ? -12.047 2.027 27.089 1.00 77.31 239 GLU A N 1
ATOM 1882 C CA . GLU A 1 239 ? -11.018 1.051 27.470 1.00 77.31 239 GLU A CA 1
ATOM 1883 C C . GLU A 1 239 ? -10.388 1.354 28.847 1.00 77.31 239 GLU A C 1
ATOM 1885 O O . GLU A 1 239 ? -9.615 0.555 29.373 1.00 77.31 239 GLU A O 1
ATOM 1890 N N . GLY A 1 240 ? -10.756 2.478 29.475 1.00 78.94 240 GLY A N 1
ATOM 1891 C CA . GLY A 1 240 ? -10.234 2.910 30.775 1.00 78.94 240 GLY A CA 1
ATOM 1892 C C . GLY A 1 240 ? -8.934 3.722 30.708 1.00 78.94 240 GLY A C 1
ATOM 1893 O O . GLY A 1 240 ? -8.376 4.050 31.756 1.00 78.94 240 GLY A O 1
ATOM 1894 N N . SER A 1 241 ? -8.481 4.082 29.507 1.00 82.50 241 SER A N 1
ATOM 1895 C CA . SER A 1 241 ? -7.305 4.917 29.244 1.00 82.50 241 SER A CA 1
ATOM 1896 C C . SER A 1 241 ? -7.686 6.381 29.000 1.00 82.50 241 SER A C 1
ATOM 1898 O O . SER A 1 241 ? -8.846 6.714 28.743 1.00 82.50 241 SER A O 1
ATOM 1900 N N . LYS A 1 242 ? -6.709 7.291 29.088 1.00 82.75 242 LYS A N 1
ATOM 1901 C CA . LYS A 1 242 ? -6.919 8.722 28.828 1.00 82.75 242 LYS A CA 1
ATOM 1902 C C . LYS A 1 242 ? -6.073 9.177 27.652 1.00 82.75 242 LYS A C 1
ATOM 1904 O O . LYS A 1 242 ? -4.865 9.009 27.666 1.00 82.75 242 LYS A O 1
ATOM 1909 N N . LEU A 1 243 ? -6.710 9.801 26.667 1.00 87.44 243 LEU A N 1
ATOM 1910 C CA . LEU A 1 243 ? -5.998 10.480 25.590 1.00 87.44 243 LEU A CA 1
ATOM 1911 C C . LEU A 1 243 ? -5.449 11.824 26.081 1.00 87.44 243 LEU A C 1
ATOM 1913 O O . LEU A 1 243 ? -6.159 12.593 26.735 1.00 87.44 243 LEU A O 1
ATOM 1917 N N . HIS A 1 244 ? -4.221 12.133 25.700 1.00 89.81 244 HIS A N 1
ATOM 1918 C CA . HIS A 1 244 ? -3.559 13.416 25.885 1.00 89.81 244 HIS A CA 1
ATOM 1919 C C . HIS A 1 244 ? -3.394 14.133 24.540 1.00 89.81 244 HIS A C 1
ATOM 1921 O O . HIS A 1 244 ? -3.142 13.510 23.512 1.00 89.81 244 HIS A O 1
ATOM 1927 N N . LEU A 1 245 ? -3.581 15.453 24.532 1.00 91.56 245 LEU A N 1
ATOM 1928 C CA . LEU A 1 245 ? -3.504 16.302 23.345 1.00 91.56 245 LEU A CA 1
ATOM 1929 C C . LEU A 1 245 ? -2.287 17.228 23.446 1.00 91.56 245 LEU A C 1
ATOM 1931 O O . LEU A 1 245 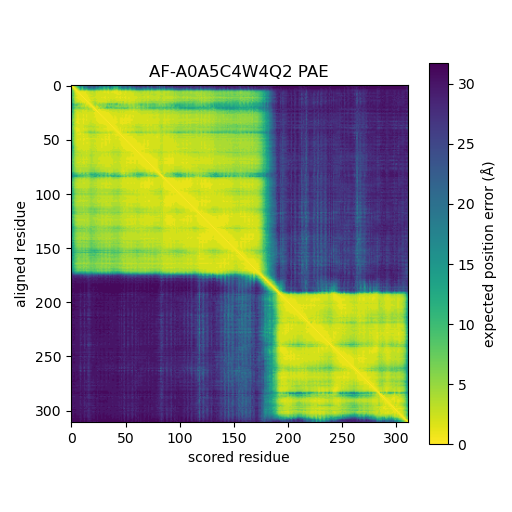? -2.239 18.097 24.316 1.00 91.56 245 LEU A O 1
ATOM 1935 N N . LEU A 1 246 ? -1.363 17.092 22.503 1.00 92.69 246 LEU A N 1
ATOM 1936 C CA . LEU A 1 246 ? -0.265 18.007 22.216 1.00 92.69 246 LEU A CA 1
ATOM 1937 C C . LEU A 1 246 ? -0.749 19.015 21.169 1.00 92.69 246 LEU A C 1
ATOM 1939 O O . LEU A 1 246 ? -1.142 18.638 20.066 1.00 92.69 246 LEU A O 1
ATOM 1943 N N . TYR A 1 247 ? -0.773 20.303 21.498 1.00 92.69 247 TYR A N 1
ATOM 1944 C CA . TYR A 1 247 ? -1.280 21.325 20.580 1.00 92.69 247 TYR A CA 1
ATOM 1945 C C . TYR A 1 247 ? -0.168 21.744 19.632 1.00 92.69 247 TYR A C 1
ATOM 1947 O O . TYR A 1 247 ? 0.785 22.407 20.036 1.00 92.69 247 TYR A O 1
ATOM 1955 N N . ALA A 1 248 ? -0.331 21.366 18.371 1.00 91.56 248 ALA A N 1
ATOM 1956 C CA . ALA A 1 248 ? 0.597 21.690 17.308 1.00 91.56 248 ALA A CA 1
ATOM 1957 C C . ALA A 1 248 ? 0.566 23.189 16.979 1.00 91.56 248 ALA A C 1
ATOM 1959 O O . ALA A 1 248 ? -0.485 23.831 17.033 1.00 91.56 248 ALA A O 1
ATOM 1960 N N . ASP A 1 249 ? 1.720 23.718 16.580 1.00 91.69 249 ASP A N 1
ATOM 1961 C CA . ASP A 1 249 ? 1.900 25.083 16.095 1.00 91.69 249 ASP A CA 1
ATOM 1962 C C . ASP A 1 249 ? 2.426 25.037 14.656 1.00 91.69 249 ASP A C 1
ATOM 1964 O O . ASP A 1 249 ? 3.482 24.459 14.373 1.00 91.69 249 ASP A O 1
ATOM 1968 N N . PHE A 1 250 ? 1.698 25.662 13.725 1.00 90.19 250 PHE A N 1
ATOM 1969 C CA . PHE A 1 250 ? 2.072 25.648 12.311 1.00 90.19 250 PHE A CA 1
ATOM 1970 C C . PHE A 1 250 ? 3.443 26.281 12.065 1.00 90.19 250 PHE A C 1
ATOM 1972 O O . PHE A 1 250 ? 4.187 25.825 11.199 1.00 90.19 250 PHE A O 1
ATOM 1979 N N . THR A 1 251 ? 3.802 27.326 12.811 1.00 90.31 251 THR A N 1
ATOM 1980 C CA . THR A 1 251 ? 5.059 28.057 12.605 1.00 90.31 251 THR A CA 1
ATOM 1981 C C . THR A 1 251 ? 6.260 27.218 13.033 1.00 90.31 251 THR A C 1
ATOM 1983 O O . THR A 1 251 ? 7.279 27.202 12.339 1.00 90.31 251 THR A O 1
ATOM 1986 N N . ALA A 1 252 ? 6.146 26.511 14.156 1.00 87.88 252 ALA A N 1
ATOM 1987 C CA . ALA A 1 252 ? 7.155 25.589 14.656 1.00 87.88 252 ALA A CA 1
ATOM 1988 C C . ALA A 1 252 ? 7.341 24.410 13.694 1.00 87.88 252 ALA A C 1
ATOM 1990 O O . ALA A 1 252 ? 8.462 24.156 13.250 1.00 87.88 252 ALA A O 1
ATOM 1991 N N . PHE A 1 253 ? 6.242 23.776 13.276 1.00 88.75 253 PHE A N 1
ATOM 1992 C CA . PHE A 1 253 ? 6.280 22.692 12.297 1.00 88.75 253 PHE A CA 1
ATOM 1993 C C . PHE A 1 253 ? 6.870 23.137 10.951 1.00 88.75 253 PHE A C 1
ATOM 1995 O O . PHE A 1 253 ? 7.766 22.495 10.405 1.00 88.75 253 PHE A O 1
ATOM 2002 N N . ALA A 1 254 ? 6.437 24.287 10.427 1.00 81.44 254 ALA A N 1
ATOM 2003 C CA . ALA A 1 254 ? 6.954 24.818 9.171 1.00 81.44 254 ALA A CA 1
ATOM 2004 C C . ALA A 1 254 ? 8.460 25.102 9.238 1.00 81.44 254 ALA A C 1
ATOM 2006 O O . ALA A 1 254 ? 9.178 24.857 8.268 1.00 81.44 254 ALA A O 1
ATOM 2007 N N . ARG A 1 255 ? 8.953 25.597 10.380 1.00 82.75 255 ARG A N 1
ATOM 2008 C CA . ARG A 1 255 ? 10.385 25.821 10.601 1.00 82.75 255 ARG A CA 1
ATOM 2009 C C . ARG A 1 255 ? 11.169 24.513 10.524 1.00 82.75 255 ARG A C 1
ATOM 2011 O O . ARG A 1 255 ? 12.197 24.498 9.850 1.00 82.75 255 ARG A O 1
ATOM 2018 N N . LEU A 1 256 ? 10.678 23.447 11.158 1.00 80.38 256 LEU A N 1
ATOM 2019 C CA . LEU A 1 256 ? 11.294 22.120 11.102 1.00 80.38 256 LEU A CA 1
ATOM 2020 C C . LEU A 1 256 ? 11.409 21.629 9.654 1.00 80.38 256 LEU A C 1
ATOM 2022 O O . LEU A 1 256 ? 12.508 21.331 9.193 1.00 80.38 256 LEU A O 1
ATOM 2026 N N . VAL A 1 257 ? 10.297 21.635 8.913 1.00 76.62 257 VAL A N 1
ATOM 2027 C CA . VAL A 1 257 ? 10.248 21.171 7.515 1.00 76.62 257 VAL A CA 1
ATOM 2028 C C . VAL A 1 257 ? 11.195 21.972 6.612 1.00 76.62 257 VAL A C 1
ATOM 2030 O O . VAL A 1 257 ? 11.847 21.407 5.738 1.00 76.62 257 VAL A O 1
ATOM 2033 N N . ILE A 1 258 ? 11.304 23.289 6.819 1.00 77.50 258 ILE A N 1
ATOM 2034 C CA . ILE A 1 258 ? 12.208 24.153 6.041 1.00 77.50 258 ILE A CA 1
ATOM 2035 C C . ILE A 1 258 ? 13.680 23.880 6.377 1.00 77.50 258 ILE A C 1
ATOM 2037 O O . ILE A 1 258 ? 14.522 23.889 5.481 1.00 77.50 258 ILE A O 1
ATOM 2041 N N . GLN A 1 259 ? 14.010 23.670 7.653 1.00 74.44 259 GLN A N 1
ATOM 2042 C CA . GLN A 1 259 ? 15.388 23.428 8.096 1.00 74.44 259 GLN A CA 1
ATOM 2043 C C . GLN A 1 259 ? 15.876 22.015 7.768 1.00 74.44 259 GLN A C 1
ATOM 2045 O O . GLN A 1 259 ? 17.081 21.803 7.629 1.00 74.44 259 GLN A O 1
ATOM 2050 N N . ARG A 1 260 ? 14.951 21.060 7.654 1.00 70.06 260 ARG A N 1
ATOM 2051 C CA . ARG A 1 260 ? 15.220 19.637 7.449 1.00 70.06 260 ARG A CA 1
ATOM 2052 C C . ARG A 1 260 ? 14.348 19.069 6.317 1.00 70.06 260 ARG A C 1
ATOM 2054 O O . ARG A 1 260 ? 13.474 18.237 6.563 1.00 70.06 260 ARG A O 1
ATOM 2061 N N . PRO A 1 261 ? 14.565 19.506 5.061 1.00 64.94 261 PRO A N 1
ATOM 2062 C CA . PRO A 1 261 ? 13.784 19.040 3.912 1.00 64.94 261 PRO A CA 1
ATOM 2063 C C . PRO A 1 261 ? 14.037 17.562 3.566 1.00 64.94 261 PRO A C 1
ATOM 2065 O O . PRO A 1 261 ? 13.332 16.999 2.734 1.00 64.94 261 PRO A O 1
ATOM 2068 N N . ASP A 1 262 ? 15.055 16.949 4.175 1.00 59.81 262 ASP A N 1
ATOM 2069 C CA . ASP A 1 262 ? 15.453 15.549 4.033 1.00 59.81 262 ASP A CA 1
ATOM 2070 C C . ASP A 1 262 ? 14.649 14.576 4.915 1.00 59.81 262 ASP A C 1
ATOM 2072 O O . ASP A 1 262 ? 14.825 13.364 4.789 1.00 59.81 262 ASP A O 1
ATOM 2076 N N . LEU A 1 263 ? 13.790 15.074 5.813 1.00 55.56 263 LEU A N 1
ATOM 2077 C CA . LEU A 1 263 ? 13.029 14.221 6.729 1.00 55.56 263 LEU A CA 1
ATOM 2078 C C . LEU A 1 263 ? 12.044 13.322 5.980 1.00 55.56 263 LEU A C 1
ATOM 2080 O O . LEU A 1 263 ? 11.192 13.793 5.228 1.00 55.56 263 LEU A O 1
ATOM 2084 N N . ALA A 1 264 ? 12.141 12.021 6.255 1.00 59.66 264 ALA A N 1
ATOM 2085 C CA . ALA A 1 264 ? 11.238 11.016 5.707 1.00 59.66 264 ALA A CA 1
ATOM 2086 C C . ALA A 1 264 ? 9.806 11.160 6.256 1.00 59.66 264 ALA A C 1
ATOM 2088 O O . ALA A 1 264 ? 8.855 11.047 5.484 1.00 59.66 264 ALA A O 1
ATOM 2089 N N . ASP A 1 265 ? 9.653 11.454 7.556 1.00 72.25 265 ASP A N 1
ATOM 2090 C CA . ASP A 1 265 ? 8.374 11.854 8.155 1.00 72.25 265 ASP A CA 1
ATOM 2091 C C . ASP A 1 265 ? 8.570 13.058 9.102 1.00 72.25 265 ASP A C 1
ATOM 2093 O O . ASP A 1 265 ? 9.010 12.898 10.242 1.00 72.25 265 ASP A O 1
ATOM 2097 N N . PRO A 1 266 ? 8.290 14.293 8.645 1.00 74.19 266 PRO A N 1
ATOM 2098 C CA . PRO A 1 266 ? 8.458 15.482 9.475 1.00 74.19 266 PRO A CA 1
ATOM 2099 C C . PRO A 1 266 ? 7.443 15.566 10.621 1.00 74.19 266 PRO A C 1
ATOM 2101 O O . PRO A 1 266 ? 7.668 16.328 11.557 1.00 74.19 266 PRO A O 1
ATOM 2104 N N . ILE A 1 267 ? 6.326 14.830 10.556 1.00 81.00 267 ILE A N 1
ATOM 2105 C CA . ILE A 1 267 ? 5.343 14.794 11.643 1.00 81.00 267 ILE A CA 1
ATOM 2106 C C . ILE A 1 267 ? 5.886 13.994 12.819 1.00 81.00 267 ILE A C 1
ATOM 2108 O O . ILE A 1 267 ? 5.752 14.452 13.949 1.00 81.00 267 ILE A O 1
ATOM 2112 N N . ASP A 1 268 ? 6.531 12.858 12.556 1.00 78.44 268 ASP A N 1
ATOM 2113 C CA . ASP A 1 268 ? 7.143 12.040 13.606 1.00 78.44 268 ASP A CA 1
ATOM 2114 C C . ASP A 1 268 ? 8.278 12.796 14.300 1.00 78.44 268 ASP A C 1
ATOM 2116 O O . ASP A 1 268 ? 8.360 12.803 15.524 1.00 78.44 268 ASP A O 1
ATOM 2120 N N . GLU A 1 269 ? 9.115 13.496 13.530 1.00 80.19 269 GLU A N 1
ATOM 2121 C CA . GLU A 1 269 ? 10.170 14.343 14.096 1.00 80.19 269 GLU A CA 1
ATOM 2122 C C . GLU A 1 269 ? 9.580 15.502 14.916 1.00 80.19 269 GLU A C 1
ATOM 2124 O O . GLU A 1 269 ? 10.082 15.823 15.989 1.00 80.19 269 GLU A O 1
ATOM 2129 N N . TYR A 1 270 ? 8.490 16.117 14.443 1.00 86.06 270 TYR A N 1
ATOM 2130 C CA . TYR A 1 270 ? 7.824 17.192 15.177 1.00 86.06 270 TYR A CA 1
ATOM 2131 C C . TYR A 1 270 ? 7.168 16.698 16.464 1.00 86.06 270 TYR A C 1
ATOM 2133 O O . TYR A 1 270 ? 7.223 17.396 17.467 1.00 86.06 270 TYR A O 1
ATOM 2141 N N . PHE A 1 271 ? 6.576 15.503 16.448 1.00 85.44 271 PHE A N 1
ATOM 2142 C CA . PHE A 1 271 ? 5.948 14.877 17.611 1.00 85.44 271 PHE A CA 1
ATOM 2143 C C . PHE A 1 271 ? 6.936 14.688 18.772 1.00 85.44 271 PHE A C 1
ATOM 2145 O O . PHE A 1 271 ? 6.552 14.793 19.933 1.00 85.44 271 PHE A O 1
ATOM 2152 N N . GLU A 1 272 ? 8.208 14.448 18.456 1.00 83.50 272 GLU A N 1
ATOM 2153 C CA . GLU A 1 272 ? 9.283 14.280 19.436 1.00 83.50 272 GLU A CA 1
ATOM 2154 C C . GLU A 1 272 ? 9.893 15.604 19.921 1.00 83.50 272 GLU A C 1
ATOM 2156 O O . GLU A 1 272 ? 10.808 15.578 20.747 1.00 83.50 272 GLU A O 1
ATOM 2161 N N . ASP A 1 273 ? 9.423 16.758 19.430 1.00 84.00 273 ASP A N 1
ATOM 2162 C CA . ASP A 1 273 ? 9.909 18.061 19.881 1.00 84.00 273 ASP A CA 1
ATOM 2163 C C . ASP A 1 273 ? 9.549 18.269 21.365 1.00 84.00 273 ASP A C 1
ATOM 2165 O O . ASP A 1 273 ? 8.363 18.371 21.702 1.00 84.00 273 ASP A O 1
ATOM 2169 N N . PRO A 1 274 ? 10.539 18.416 22.270 1.00 84.06 274 PRO A N 1
ATOM 2170 C CA . PRO A 1 274 ? 10.280 18.644 23.691 1.00 84.06 274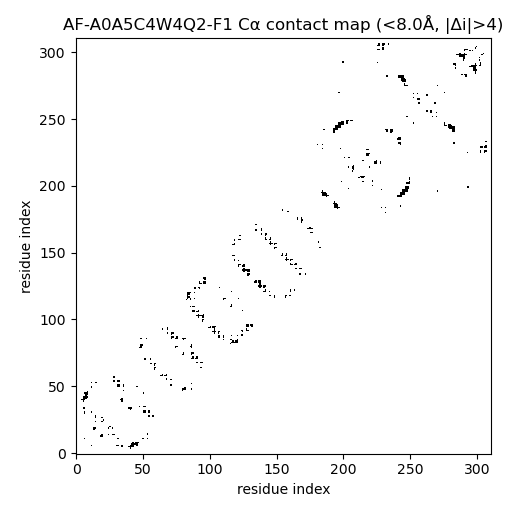 PRO A CA 1
ATOM 2171 C C . PRO A 1 274 ? 9.441 19.899 23.974 1.00 84.06 274 PRO A C 1
ATOM 2173 O O . PRO A 1 274 ? 8.851 20.031 25.046 1.00 84.06 274 PRO A O 1
ATOM 2176 N N . ALA A 1 275 ? 9.368 20.849 23.035 1.00 85.06 275 ALA A N 1
ATOM 2177 C CA . ALA A 1 275 ? 8.494 22.010 23.156 1.00 85.06 275 ALA A CA 1
ATOM 2178 C C . ALA A 1 275 ? 7.000 21.631 23.201 1.00 85.06 275 ALA A C 1
ATOM 2180 O O . ALA A 1 275 ? 6.204 22.385 23.770 1.00 85.06 275 ALA A O 1
ATOM 2181 N N . LEU A 1 276 ? 6.610 20.478 22.644 1.00 86.38 276 LEU A N 1
ATOM 2182 C CA . LEU A 1 276 ? 5.227 20.004 22.667 1.00 86.38 276 LEU A CA 1
ATOM 2183 C C . LEU A 1 276 ? 4.771 19.560 24.055 1.00 86.38 276 LEU A C 1
ATOM 2185 O O . LEU A 1 276 ? 3.587 19.719 24.357 1.00 86.38 276 LEU A O 1
ATOM 2189 N N . ASP A 1 277 ? 5.673 19.096 24.923 1.00 85.44 277 ASP A N 1
ATOM 2190 C CA . ASP A 1 277 ? 5.325 18.679 26.289 1.00 85.44 277 ASP A CA 1
ATOM 2191 C C . ASP A 1 277 ? 4.680 19.826 27.0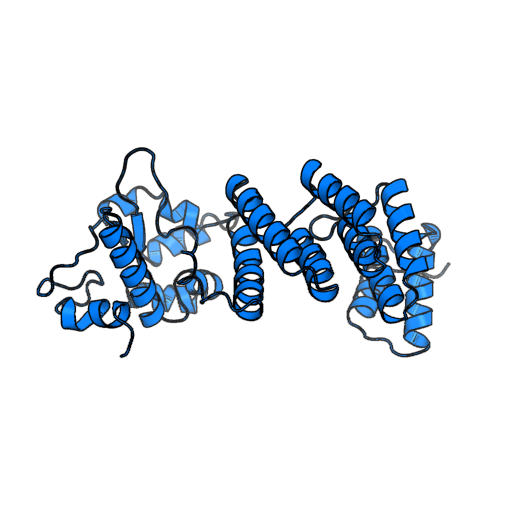86 1.00 85.44 277 ASP A C 1
ATOM 2193 O O . ASP A 1 277 ? 3.773 19.614 27.890 1.00 85.44 277 ASP A O 1
ATOM 2197 N N . ALA A 1 278 ? 5.073 21.076 26.814 1.00 83.69 278 ALA A N 1
ATOM 2198 C CA . ALA A 1 278 ? 4.474 22.258 27.437 1.00 83.69 278 ALA A CA 1
ATOM 2199 C C . ALA A 1 278 ? 3.009 22.497 27.019 1.00 83.69 278 ALA A C 1
ATOM 2201 O O . ALA A 1 278 ? 2.304 23.302 27.633 1.00 83.69 278 ALA A O 1
ATOM 2202 N N . THR A 1 279 ? 2.554 21.831 25.959 1.00 88.75 279 THR A N 1
ATOM 2203 C CA . THR A 1 279 ? 1.197 21.951 25.422 1.00 88.75 279 THR A CA 1
ATOM 2204 C C . THR A 1 279 ? 0.286 20.798 25.822 1.00 88.75 279 THR A C 1
ATOM 2206 O O . THR A 1 279 ? -0.916 20.891 25.565 1.00 88.75 279 THR A O 1
ATOM 2209 N N . ASP A 1 280 ? 0.833 19.764 26.464 1.00 89.62 280 ASP A N 1
ATOM 2210 C CA . ASP A 1 280 ? 0.103 18.567 26.853 1.00 89.62 280 ASP A CA 1
ATOM 2211 C C . ASP A 1 280 ? -1.132 18.913 27.700 1.00 89.62 280 ASP A C 1
ATOM 2213 O O . ASP A 1 280 ? -1.083 19.625 28.711 1.00 89.62 280 ASP A O 1
ATOM 2217 N N . SER A 1 281 ? -2.287 18.431 27.252 1.00 88.25 281 SER A N 1
ATOM 2218 C CA . SER A 1 281 ? -3.539 18.563 27.971 1.00 88.25 281 SER A CA 1
ATOM 2219 C C . SER A 1 281 ? -4.371 17.294 27.856 1.00 88.25 281 SER A C 1
ATOM 2221 O O . SER A 1 281 ? -4.584 16.810 26.744 1.00 88.25 281 SER A O 1
ATOM 2223 N N . PRO A 1 282 ? -4.956 16.799 28.958 1.00 88.12 282 PRO A N 1
ATOM 2224 C CA . PRO A 1 282 ? -5.832 15.643 28.885 1.00 88.12 282 PRO A CA 1
ATOM 2225 C C . PRO A 1 282 ? -7.073 15.967 28.048 1.00 88.12 282 PRO A C 1
ATOM 2227 O O . PRO A 1 282 ? -7.691 17.030 28.198 1.00 88.12 282 PRO A O 1
ATOM 2230 N N . TRP A 1 283 ? -7.485 15.020 27.212 1.00 87.81 283 TRP A N 1
ATOM 2231 C CA . TRP A 1 283 ? -8.792 15.031 26.572 1.00 87.81 283 TRP A CA 1
ATOM 2232 C C . TRP A 1 283 ? -9.886 14.885 27.645 1.00 87.81 283 TRP A C 1
ATOM 2234 O O . TRP A 1 283 ? -9.770 14.093 28.583 1.00 87.81 283 TRP A O 1
ATOM 2244 N N . ARG A 1 284 ? -10.947 15.700 27.566 1.00 77.12 284 ARG A N 1
ATOM 2245 C CA . ARG A 1 284 ? -11.946 15.838 28.646 1.00 77.12 284 ARG A CA 1
ATOM 2246 C C . ARG A 1 284 ? -13.344 15.429 28.196 1.00 77.12 284 ARG A C 1
ATOM 2248 O O . ARG A 1 284 ? -13.815 15.880 27.157 1.00 77.12 284 ARG A O 1
ATOM 2255 N N . THR A 1 285 ? -14.052 14.705 29.066 1.00 69.75 285 THR A N 1
ATOM 2256 C CA . THR A 1 285 ? -15.451 14.258 28.883 1.00 69.75 285 THR A CA 1
ATOM 2257 C C . THR A 1 285 ? -16.475 15.102 29.651 1.00 69.75 285 THR A C 1
ATOM 2259 O O . THR A 1 285 ? -17.692 14.929 29.500 1.00 69.75 285 THR A O 1
ATOM 2262 N N . GLU A 1 286 ? -16.013 16.024 30.501 1.00 80.94 286 GLU A N 1
ATOM 2263 C CA . GLU A 1 286 ? -16.873 16.824 31.369 1.00 80.94 286 GLU A CA 1
ATOM 2264 C C . GLU A 1 286 ? -17.851 17.676 30.552 1.00 80.94 286 GLU A C 1
ATOM 2266 O O . GLU A 1 286 ? -17.504 18.675 29.922 1.00 80.94 286 GLU A O 1
ATOM 2271 N N . ARG A 1 287 ? -19.131 17.290 30.588 1.00 77.12 287 ARG A N 1
ATOM 2272 C CA . ARG A 1 287 ? -20.188 17.798 29.696 1.00 77.12 287 ARG A CA 1
ATOM 2273 C C . ARG A 1 287 ? -20.297 19.330 29.652 1.00 77.12 287 ARG A C 1
ATOM 2275 O O . ARG A 1 287 ? -20.673 19.883 28.617 1.00 77.12 287 ARG A O 1
ATOM 2282 N N . ASN A 1 288 ? -20.021 20.011 30.763 1.00 83.88 288 ASN A N 1
ATOM 2283 C CA . ASN A 1 288 ? -20.150 21.465 30.890 1.00 83.88 288 ASN A CA 1
ATOM 2284 C C . ASN A 1 288 ? -18.805 22.216 30.917 1.00 83.88 288 ASN A C 1
ATOM 2286 O O . ASN A 1 288 ? -18.840 23.445 30.968 1.00 83.88 288 ASN A O 1
ATOM 2290 N N . ALA A 1 289 ? -17.667 21.518 30.862 1.00 84.12 289 ALA A N 1
ATOM 2291 C CA . ALA A 1 289 ? -16.347 22.141 30.818 1.00 84.12 289 ALA A CA 1
ATOM 2292 C C . ALA A 1 289 ? -16.098 22.844 29.466 1.00 84.12 289 ALA A C 1
ATOM 2294 O O . ALA A 1 289 ? -16.791 22.546 28.476 1.00 84.12 289 ALA A O 1
ATOM 2295 N N . PRO A 1 290 ? -15.128 23.778 29.395 1.00 87.94 290 PRO A N 1
ATOM 2296 C CA . PRO A 1 290 ? -14.617 24.278 28.124 1.00 87.94 290 PRO A CA 1
ATOM 2297 C C . PRO A 1 290 ? -14.199 23.119 27.217 1.00 87.94 290 PRO A C 1
ATOM 2299 O O . PRO A 1 290 ? -13.616 22.136 27.672 1.00 87.94 290 PRO A O 1
ATOM 2302 N N . CYS A 1 291 ? -14.532 23.217 25.934 1.00 90.25 291 CYS A N 1
ATOM 2303 C CA . CYS A 1 291 ? -14.216 22.169 24.978 1.00 90.25 291 CYS A CA 1
ATOM 2304 C C . CYS A 1 291 ? -12.703 22.042 24.782 1.00 90.25 291 CYS A C 1
ATOM 2306 O O . CYS A 1 291 ? -12.016 23.052 24.621 1.00 90.25 291 CYS A O 1
ATOM 2308 N N . TRP A 1 292 ? -12.218 20.803 24.692 1.00 90.94 292 TRP A N 1
ATOM 2309 C CA . TRP A 1 292 ? -10.804 20.496 24.488 1.00 90.94 292 TRP A CA 1
ATOM 2310 C C . TRP A 1 292 ? -10.230 21.127 23.205 1.00 90.94 292 TRP A C 1
ATOM 2312 O O . TRP A 1 292 ? -9.090 21.542 23.207 1.00 90.94 292 TRP A O 1
ATOM 2322 N N . CYS A 1 293 ? -11.011 21.378 22.148 1.00 88.81 293 CYS A N 1
ATOM 2323 C CA . CYS A 1 293 ? -10.514 22.090 20.954 1.00 88.81 293 CYS A CA 1
ATOM 2324 C C . CYS A 1 293 ? -10.189 23.588 21.166 1.00 88.81 293 CYS A C 1
ATOM 2326 O O . CYS A 1 293 ? -9.986 24.311 20.194 1.00 88.81 293 CYS A O 1
ATOM 2328 N N . ARG A 1 294 ? -10.237 24.095 22.407 1.00 87.00 294 ARG A N 1
ATOM 2329 C CA . ARG A 1 294 ? -10.005 25.503 22.791 1.00 87.00 294 ARG A CA 1
ATOM 2330 C C . ARG A 1 294 ? -10.946 26.536 22.153 1.00 87.00 294 ARG A C 1
ATOM 2332 O O . ARG A 1 294 ? -10.744 27.731 22.315 1.00 87.00 294 ARG A O 1
ATOM 2339 N N . SER A 1 295 ? -12.058 26.109 21.551 1.00 85.94 295 SER A N 1
ATOM 2340 C CA . SER A 1 295 ? -13.096 27.011 21.003 1.00 85.94 295 SER A CA 1
ATOM 2341 C C . SER A 1 295 ? -13.806 27.919 22.028 1.00 85.94 295 SER A C 1
ATOM 2343 O O . SER A 1 295 ? -14.675 28.701 21.648 1.00 85.94 295 SER A O 1
ATOM 2345 N N . GLY A 1 296 ? -13.559 27.753 23.333 1.00 83.69 296 GLY A N 1
ATOM 2346 C CA . GLY A 1 296 ? -14.257 28.464 24.417 1.00 83.69 296 GLY A CA 1
ATOM 2347 C C . GLY A 1 296 ? -15.718 28.041 24.649 1.00 83.69 296 GLY A C 1
ATOM 2348 O O . GLY A 1 296 ? -16.316 28.396 25.663 1.00 83.69 296 GLY A O 1
ATOM 2349 N N . ARG A 1 297 ? -16.310 27.241 23.751 1.00 88.38 297 ARG A N 1
ATOM 2350 C CA . ARG A 1 297 ? -17.669 26.695 23.900 1.00 88.38 297 ARG A CA 1
ATOM 2351 C C . ARG A 1 297 ? -17.698 25.553 24.915 1.00 88.38 297 ARG A C 1
ATOM 2353 O O . ARG A 1 297 ? -16.700 24.866 25.125 1.00 88.38 297 ARG A O 1
ATOM 2360 N N . LYS A 1 298 ? -18.872 25.285 25.495 1.00 85.56 298 LYS A N 1
ATOM 2361 C CA . LYS A 1 298 ? -19.088 24.095 26.338 1.00 85.56 298 LYS A CA 1
ATOM 2362 C C . LYS A 1 298 ? -18.895 22.825 25.507 1.00 85.56 298 LYS A C 1
ATOM 2364 O O . LYS A 1 298 ? -19.451 22.736 24.412 1.00 85.56 298 LYS A O 1
ATOM 2369 N N . TYR A 1 299 ? -18.195 21.827 26.048 1.00 87.38 299 TYR A N 1
ATOM 2370 C CA . TYR A 1 299 ? -17.901 20.557 25.370 1.00 87.38 299 TYR A CA 1
ATOM 2371 C C . TYR A 1 299 ? -19.147 19.910 24.735 1.00 87.38 299 TYR A C 1
ATOM 2373 O O . TYR A 1 299 ? -19.137 19.591 23.546 1.00 87.38 299 TYR A O 1
ATOM 2381 N N . LYS A 1 300 ? -20.279 19.848 25.457 1.00 82.00 300 LYS A N 1
ATOM 2382 C CA . LYS A 1 300 ? -21.554 19.306 24.932 1.00 82.00 300 LYS A CA 1
ATOM 2383 C C . LYS A 1 300 ? -22.123 20.014 23.696 1.00 82.00 300 LYS A C 1
ATOM 2385 O O . LYS A 1 300 ? -22.977 19.449 23.025 1.00 82.00 300 LYS A O 1
ATOM 2390 N N . GLN A 1 301 ? -21.725 21.261 23.453 1.00 84.25 301 GLN A N 1
ATOM 2391 C CA . GLN A 1 301 ? -22.191 22.096 22.340 1.00 84.25 301 GLN A CA 1
ATOM 2392 C C . GLN A 1 301 ? -21.141 22.215 21.226 1.00 84.25 301 GLN A C 1
ATOM 2394 O O . GLN A 1 301 ? -21.376 22.920 20.248 1.00 84.25 301 GLN A O 1
ATOM 2399 N N . CYS A 1 302 ? -19.990 21.561 21.386 1.00 88.44 302 CYS A N 1
ATOM 2400 C CA . CYS A 1 302 ? -18.867 21.619 20.465 1.00 88.44 302 CYS A CA 1
ATOM 2401 C C . CYS A 1 302 ? -18.464 20.189 20.069 1.00 88.44 302 CYS A C 1
ATOM 2403 O O . CYS A 1 302 ? -19.292 19.487 19.491 1.00 88.44 302 CYS A O 1
ATOM 2405 N N . CYS A 1 303 ? -17.253 19.733 20.404 1.00 85.75 303 CYS A N 1
ATOM 2406 C CA . CYS A 1 303 ? -16.696 18.471 19.899 1.00 85.75 303 CYS A CA 1
ATOM 2407 C C . CYS A 1 303 ? -17.520 17.227 20.254 1.00 85.75 303 CYS A C 1
ATOM 2409 O O . CYS A 1 303 ? -17.630 16.328 19.431 1.00 85.75 303 CYS A O 1
ATOM 2411 N N . ARG A 1 304 ? -18.228 17.222 21.393 1.00 82.25 304 ARG A N 1
ATOM 2412 C CA . ARG A 1 304 ? -19.068 16.084 21.799 1.00 82.25 304 ARG A CA 1
ATOM 2413 C C . ARG A 1 304 ? -20.121 15.678 20.759 1.00 82.25 304 ARG A C 1
ATOM 2415 O O . ARG A 1 304 ? -20.520 14.521 20.702 1.00 82.25 304 ARG A O 1
ATOM 2422 N N . ARG A 1 305 ? -20.635 16.631 19.972 1.00 79.44 305 ARG A N 1
ATOM 2423 C CA . ARG A 1 305 ? -21.681 16.358 18.965 1.00 79.44 305 ARG A CA 1
ATOM 2424 C C . ARG A 1 305 ? -21.146 15.554 17.782 1.00 79.44 305 ARG A C 1
ATOM 2426 O O . ARG A 1 305 ? -21.919 14.855 17.143 1.00 79.44 305 ARG A O 1
ATOM 2433 N N . PHE A 1 306 ? -19.847 15.650 17.528 1.00 68.19 306 PHE A N 1
ATOM 2434 C CA . PHE A 1 306 ? -19.181 14.976 16.424 1.00 68.19 306 PHE A CA 1
ATOM 2435 C C . PHE A 1 306 ? -18.828 13.517 16.753 1.00 68.19 306 PHE A C 1
ATOM 2437 O O . PHE A 1 306 ? -18.744 12.698 15.849 1.00 68.19 306 PHE A O 1
ATOM 2444 N N . GLY A 1 307 ? -18.707 13.166 18.038 1.00 56.72 307 GLY A N 1
ATOM 2445 C CA . GLY A 1 307 ? -18.452 11.791 18.486 1.00 56.72 307 GLY A CA 1
ATOM 2446 C C . GLY A 1 307 ? -19.695 10.915 18.681 1.00 56.72 307 GLY A C 1
ATOM 2447 O O . GLY A 1 307 ? -19.553 9.740 18.990 1.00 56.72 307 GLY A O 1
ATOM 2448 N N . MET A 1 308 ? -20.913 11.457 18.547 1.00 53.81 308 MET A N 1
ATOM 2449 C CA . MET A 1 308 ? -22.152 10.708 18.829 1.00 53.81 308 MET A CA 1
ATOM 2450 C C . MET A 1 308 ? -22.850 10.107 17.606 1.00 53.81 308 MET A C 1
ATOM 2452 O O . MET A 1 308 ? -23.839 9.404 17.792 1.00 53.81 308 MET A O 1
ATOM 2456 N N . GLY A 1 309 ? -22.354 10.348 16.387 1.00 42.28 309 GLY A N 1
ATOM 2457 C CA . GLY A 1 309 ? -23.094 10.033 15.165 1.00 42.28 309 GLY A CA 1
ATOM 2458 C C . GLY A 1 309 ? -24.393 10.845 15.084 1.00 42.28 309 GLY A C 1
ATOM 2459 O O . GLY A 1 309 ? -25.085 11.089 16.072 1.00 42.28 309 GLY A O 1
ATOM 2460 N N . SER A 1 310 ? -24.741 11.339 13.905 1.00 32.72 310 SER A N 1
ATOM 2461 C CA . SER A 1 310 ? -26.094 11.848 13.697 1.00 32.72 310 SER A CA 1
ATOM 2462 C C . SER A 1 310 ? -27.051 10.653 13.725 1.00 32.72 310 SER A C 1
ATOM 2464 O O . SER A 1 310 ? -27.123 9.918 12.745 1.00 32.72 310 SER A O 1
ATOM 2466 N N . GLN A 1 311 ? -27.711 10.420 14.864 1.00 30.02 311 GLN A N 1
ATOM 2467 C CA . GLN A 1 311 ? -29.009 9.739 14.876 1.00 30.02 311 GLN A CA 1
ATOM 2468 C C . GLN A 1 311 ? -30.061 10.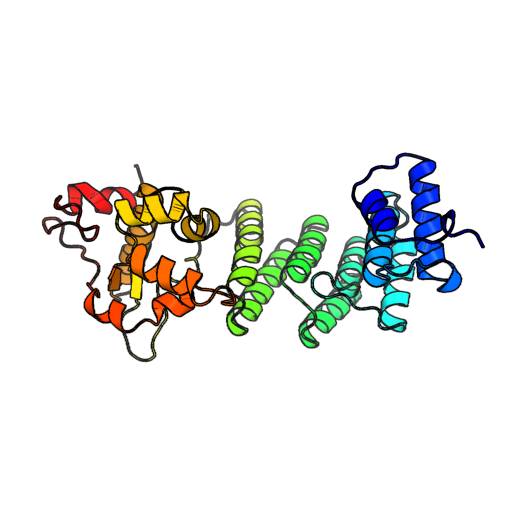643 14.237 1.00 30.02 311 GLN A C 1
ATOM 2470 O O . GLN A 1 311 ? -30.001 11.872 14.489 1.00 30.02 311 GLN A O 1
#

Sequence (311 aa):
MTSDNLVTRVDIDSLGMGRFSGTERDAAVARVLAAVDDPALRGGDFDRPYALMVACDFLEMDGKVDRAVELLRRADTENIRRRNMEPLTRLAALLHKQGQTKEASAIFRRVVKEGLADWTDYDLYADALDESGDQAGALQILVGGQERLTRQGNALFAAQLQRSIDRLRREMGFPDAPAAPHPDPGRHDKEGDPRTLFWPHEDFERLSQRWPQIAEKYGTDWDNHRSRVELAGLQLAGEGSKLHLLYADFTAFARLVIQRPDLADPIDEYFEDPALDATDSPWRTERNAPCWCRSGRKYKQCCRRFGMGSQ

InterPro domains:
  IPR004027 SEC-C motif [PF02810] (287-305)
  IPR011990 Tetratricopeptide-like helical domain superfamily [G3DSA:1.25.40.10] (24-172)
  IPR011990 Tetratricopeptide-like helical domain superfamily [SSF48452] (45-185)

Radius of gyration: 24.9 Å; Cα contacts (8 Å, |Δi|>4): 384; chains: 1; bounding box: 52×53×67 Å